Protein AF-A0A7X7FRN6-F1 (afdb_monomer_lite)

Sequence (335 aa):
MLKAATLKITLAEATADARTLLFHLRQADFVMPISEQEIAGNVISGKIRHFSNYLGGTPSDSEASQQASQAAGQSSGSSDWQSTLDDIGGMMEWGEWFNSQGMEDEAQDSFNQAEQGLREAIECFLDPSCRVVPIDICDDDYVREALAYLAQAQLLGFDEESELMQDLNTAVTHLLNECTNRFAIEYDYLQSVDYGSFSEDIHVTGQVLFSLPVYVVSDIEPLQATGEGTVSGTITGTAEDCTITGSFTVNVVVEGELDADEMGQPWLNLRLNESWYASGQQTFVCPDESTDVPLIPAQSIQNVRLLMQDGYIMQQPHLQTEGYYRWTLHVLHLW

Radius of gyration: 31.44 Å; chains: 1; bounding box: 80×42×89 Å

Secondary structure (DSSP, 8-state):
-PPPEEEEEE-SS---STT-EEEEEEETTEEEEPSS-EEETTEEEEEESS--EEEEE---HHHHHHHHHHHHHHHTT-S-HHHHHHHHHHHHHHHHHHHHTT-HHHHHHHHHHHHHHHHHHHHHHH-TTTSPPPSSTT-HHHHHHHHHHHHHHHHTT--TTSHHHHHHHHHHHHHHHHHSSEEEEEEEEEEEEEETTEEEEEEEEEEEEEE--S--SSS--PPEEEEEEEEEEEEEEEETTEEEEEEEEEEEEEEEEEEE-TT--EEEEEEEEEEEEEEEEEEEE-SS-EEEEEPPPEEEEEEEEEESSTTEEEEEE-SSSEEEEEEEEEEEE--

Structure (mmCIF, N/CA/C/O backbone):
data_AF-A0A7X7FRN6-F1
#
_entry.id   AF-A0A7X7FRN6-F1
#
loop_
_atom_site.group_PDB
_atom_site.id
_atom_site.type_symbol
_atom_site.label_atom_id
_atom_site.label_alt_id
_atom_site.label_comp_id
_atom_site.label_asym_id
_atom_site.label_entity_id
_atom_site.label_seq_id
_atom_site.pdbx_PDB_ins_code
_atom_site.Cartn_x
_atom_site.Cartn_y
_atom_site.Cartn_z
_atom_site.occupancy
_atom_site.B_iso_or_equiv
_atom_site.auth_seq_id
_atom_site.auth_comp_id
_atom_site.auth_asym_id
_atom_site.auth_atom_id
_atom_site.pdbx_PDB_model_num
ATOM 1 N N . MET A 1 1 ? -18.010 -9.225 5.929 1.00 33.12 1 MET A N 1
ATOM 2 C CA . MET A 1 1 ? -18.683 -8.991 7.229 1.00 33.12 1 MET A CA 1
ATOM 3 C C . MET A 1 1 ? -19.299 -10.287 7.743 1.00 33.12 1 MET A C 1
ATOM 5 O O . MET A 1 1 ? -20.174 -10.839 7.082 1.00 33.12 1 MET A O 1
ATOM 9 N N . LEU A 1 2 ? -18.839 -10.791 8.891 1.00 30.09 2 LEU A N 1
ATOM 10 C CA . LEU A 1 2 ? -19.479 -11.908 9.596 1.00 30.09 2 LEU A CA 1
ATOM 11 C C . LEU A 1 2 ? -20.869 -11.457 10.076 1.00 30.09 2 LEU A C 1
ATOM 13 O O . LEU A 1 2 ? -20.984 -10.469 10.797 1.00 30.09 2 LEU A O 1
ATOM 17 N N . LYS A 1 3 ? -21.940 -12.140 9.651 1.00 40.75 3 LYS A N 1
ATOM 18 C CA . LYS A 1 3 ? -23.292 -11.879 10.171 1.00 40.75 3 LYS A CA 1
ATOM 19 C C . LYS A 1 3 ? -23.344 -12.311 11.636 1.00 40.75 3 LYS A C 1
ATOM 21 O O . LYS A 1 3 ? -23.095 -13.479 11.923 1.00 40.75 3 LYS A O 1
ATOM 26 N N . ALA A 1 4 ? -23.698 -11.391 12.532 1.00 57.75 4 ALA A N 1
ATOM 27 C CA . ALA A 1 4 ? -23.941 -11.720 13.931 1.00 57.75 4 ALA A CA 1
ATOM 28 C C . ALA A 1 4 ? -25.066 -12.765 14.036 1.00 57.75 4 ALA A C 1
ATOM 30 O O . ALA A 1 4 ? -26.129 -12.603 13.429 1.00 57.75 4 ALA A O 1
ATOM 31 N N . ALA A 1 5 ? -24.821 -13.838 14.782 1.00 61.94 5 ALA A N 1
ATOM 32 C CA . ALA A 1 5 ? -25.831 -14.831 15.122 1.00 61.94 5 ALA A CA 1
ATOM 33 C C . ALA A 1 5 ? -26.446 -14.489 16.483 1.00 61.94 5 ALA A C 1
ATOM 35 O O . ALA A 1 5 ? -25.811 -13.847 17.313 1.00 61.94 5 ALA A O 1
ATOM 36 N N . THR A 1 6 ? -27.681 -14.916 16.731 1.00 78.00 6 THR A N 1
ATOM 37 C CA . THR A 1 6 ? -28.312 -14.758 18.047 1.00 78.00 6 THR A CA 1
ATOM 38 C C . THR A 1 6 ? -28.120 -16.039 18.844 1.00 78.00 6 THR A C 1
ATOM 40 O O . THR A 1 6 ? -28.634 -17.091 18.453 1.00 78.00 6 THR A O 1
ATOM 43 N N . LEU A 1 7 ? -27.406 -15.962 19.967 1.00 76.62 7 LEU A N 1
ATOM 44 C CA . LEU A 1 7 ? -27.409 -17.028 20.962 1.00 76.62 7 LEU A CA 1
ATOM 45 C C . LEU A 1 7 ? -28.661 -16.866 21.821 1.00 76.62 7 LEU A C 1
ATOM 47 O O . LEU A 1 7 ? -28.935 -15.777 22.315 1.00 76.62 7 LEU A O 1
ATOM 51 N N . LYS A 1 8 ? -29.422 -17.948 21.992 1.00 81.31 8 LYS A N 1
ATOM 52 C CA . LYS A 1 8 ? -30.640 -17.968 22.804 1.00 81.31 8 LYS A CA 1
ATOM 53 C C . LYS A 1 8 ? -30.571 -19.118 23.796 1.00 81.31 8 LYS A C 1
ATOM 55 O O . LYS A 1 8 ? -30.501 -20.276 23.386 1.00 81.31 8 LYS A O 1
ATOM 60 N N . ILE A 1 9 ? -30.651 -18.807 25.084 1.00 75.44 9 ILE A N 1
ATOM 61 C CA . ILE A 1 9 ? -30.728 -19.790 26.164 1.00 75.44 9 ILE A CA 1
ATOM 62 C C . ILE A 1 9 ? -32.122 -19.725 26.778 1.00 75.44 9 ILE A C 1
ATOM 64 O O . ILE A 1 9 ? -32.621 -18.658 27.121 1.00 75.44 9 ILE A O 1
ATOM 68 N N . THR A 1 10 ? -32.772 -20.885 26.878 1.00 79.88 10 THR A N 1
ATOM 69 C CA . THR A 1 10 ? -34.063 -21.030 27.560 1.00 79.88 10 THR A CA 1
ATOM 70 C C . THR A 1 10 ? -33.825 -21.741 28.881 1.00 79.88 10 THR A C 1
ATOM 72 O O . THR A 1 10 ? -33.388 -22.891 28.899 1.00 79.88 10 THR A O 1
ATOM 75 N N . LEU A 1 11 ? -34.089 -21.047 29.977 1.00 72.38 11 LEU A N 1
ATOM 76 C CA . LEU A 1 11 ? -33.945 -21.563 31.327 1.00 72.38 11 LEU A CA 1
ATOM 77 C C . LEU A 1 11 ? -35.186 -22.371 31.720 1.00 72.38 11 LEU A C 1
ATOM 79 O O . LEU A 1 11 ? -36.296 -22.132 31.232 1.00 72.38 11 LEU A O 1
ATOM 83 N N . ALA A 1 12 ? -34.986 -23.354 32.600 1.00 75.00 12 ALA A N 1
ATOM 84 C CA . ALA A 1 12 ? -36.057 -24.230 33.078 1.00 75.00 12 ALA A CA 1
ATOM 85 C C . ALA A 1 12 ? -37.127 -23.471 33.887 1.00 75.00 12 ALA A C 1
ATOM 87 O O . ALA A 1 12 ? -38.292 -23.862 33.883 1.00 75.00 12 ALA A O 1
ATOM 88 N N . GLU A 1 13 ? -36.738 -22.370 34.529 1.00 70.75 13 GLU A N 1
ATOM 89 C CA . GLU A 1 13 ? -37.608 -21.463 35.278 1.00 70.75 13 GLU A CA 1
ATOM 90 C C . GLU A 1 13 ? -37.353 -20.017 34.821 1.00 70.75 13 GLU A C 1
ATOM 92 O O . GLU A 1 13 ? -36.317 -19.725 34.219 1.00 70.75 13 GLU A O 1
ATOM 97 N N . ALA A 1 14 ? -38.313 -19.116 35.051 1.00 63.84 14 ALA A N 1
ATOM 98 C CA . ALA A 1 14 ? -38.157 -17.702 34.705 1.00 63.84 14 ALA A CA 1
ATOM 99 C C . ALA A 1 14 ? -37.007 -17.070 35.503 1.00 63.84 14 ALA A C 1
ATOM 101 O O . ALA A 1 14 ? -36.857 -17.356 36.692 1.00 63.84 14 ALA A O 1
ATOM 102 N N . THR A 1 15 ? -36.215 -16.200 34.868 1.00 59.97 15 THR A N 1
ATOM 103 C CA . THR A 1 15 ? -35.198 -15.420 35.584 1.00 59.97 15 THR A CA 1
ATOM 104 C C . THR A 1 15 ? -35.910 -14.504 36.568 1.00 59.97 15 THR A C 1
ATOM 106 O O . THR A 1 15 ? -36.628 -13.591 36.161 1.00 59.97 15 THR A O 1
ATOM 109 N N . ALA A 1 16 ? -35.744 -14.769 37.862 1.00 49.66 16 ALA A N 1
ATOM 110 C CA . ALA A 1 16 ? -36.351 -13.965 38.918 1.00 49.66 16 ALA A CA 1
ATOM 111 C C . ALA A 1 16 ? -35.685 -12.585 39.077 1.00 49.66 16 ALA A C 1
ATOM 113 O O . ALA A 1 16 ? -36.253 -11.730 39.750 1.00 49.66 16 ALA A O 1
ATOM 114 N N . ASP A 1 17 ? -34.520 -12.367 38.453 1.00 55.78 17 ASP A N 1
ATOM 115 C CA . ASP A 1 17 ? -33.684 -11.184 38.651 1.00 55.78 17 ASP A CA 1
ATOM 116 C C . ASP A 1 17 ? -33.170 -10.588 37.334 1.00 55.78 17 ASP A C 1
ATOM 118 O O . ASP A 1 17 ? -32.779 -11.309 36.416 1.00 55.78 17 ASP A O 1
ATOM 122 N N . ALA A 1 18 ? -33.085 -9.256 37.284 1.00 58.00 18 ALA A N 1
ATOM 123 C CA . ALA A 1 18 ? -32.545 -8.470 36.166 1.00 58.00 18 ALA A CA 1
ATOM 124 C C . ALA A 1 18 ? -31.007 -8.570 36.013 1.00 58.00 18 ALA A C 1
ATOM 126 O O . ALA A 1 18 ? -30.407 -7.804 35.264 1.00 58.00 18 ALA A O 1
ATOM 127 N N . ARG A 1 19 ? -30.367 -9.490 36.749 1.00 66.12 19 ARG A N 1
ATOM 128 C CA . ARG A 1 19 ? -28.905 -9.640 36.856 1.00 66.12 19 ARG A CA 1
ATOM 129 C C . ARG A 1 19 ? -28.339 -10.858 36.123 1.00 66.12 19 ARG A C 1
ATOM 131 O O . ARG A 1 19 ? -27.127 -11.051 36.118 1.00 66.12 19 ARG A O 1
ATOM 138 N N . THR A 1 20 ? -29.180 -11.718 35.550 1.00 71.81 20 THR A N 1
ATOM 139 C CA . THR A 1 20 ? -28.682 -12.899 34.832 1.00 71.81 20 THR A CA 1
ATOM 140 C C . THR A 1 20 ? -28.088 -12.494 33.489 1.00 71.81 20 THR A C 1
ATOM 142 O O . THR A 1 20 ? -28.748 -11.812 32.712 1.00 71.81 20 THR A O 1
ATOM 145 N N . LEU A 1 21 ? -26.872 -12.962 33.205 1.00 73.25 21 LEU A N 1
ATOM 146 C CA . LEU A 1 21 ? -26.151 -12.668 31.974 1.00 73.25 21 LEU A CA 1
ATOM 147 C C . LEU A 1 21 ? -25.734 -13.938 31.236 1.00 73.25 21 LEU A C 1
ATOM 149 O O . LEU A 1 21 ? -25.441 -14.981 31.834 1.00 73.25 21 LEU A O 1
ATOM 153 N N . LEU A 1 22 ? -25.657 -13.823 29.913 1.00 75.69 22 LEU A N 1
ATOM 154 C CA . LEU A 1 22 ? -24.843 -14.713 29.094 1.00 75.69 22 LEU A CA 1
ATOM 155 C C . LEU A 1 22 ? -23.414 -14.194 29.039 1.00 75.69 22 LEU A C 1
ATOM 157 O O . LEU A 1 22 ? -23.194 -13.011 28.788 1.00 75.69 22 LEU A O 1
ATOM 161 N N . PHE A 1 23 ? -22.469 -15.110 29.206 1.00 75.19 23 PHE A N 1
ATOM 162 C CA . PHE A 1 23 ? -21.046 -14.845 29.098 1.00 75.19 23 PHE A CA 1
ATOM 163 C C . PHE A 1 23 ? -20.443 -15.643 27.960 1.00 75.19 23 PHE A C 1
ATOM 165 O O . PHE A 1 23 ? -20.853 -16.780 27.685 1.00 75.19 23 PHE A O 1
ATOM 172 N N . HIS A 1 24 ? -19.409 -15.082 27.354 1.00 75.62 24 HIS A N 1
ATOM 173 C CA . HIS A 1 24 ? -18.505 -15.830 26.507 1.00 75.62 24 HIS A CA 1
ATOM 174 C C . HIS A 1 24 ? -17.161 -16.017 27.222 1.00 75.62 24 HIS A C 1
ATOM 176 O O . HIS A 1 24 ? -16.583 -15.077 27.762 1.00 75.62 24 HIS A O 1
ATOM 182 N N . LEU A 1 25 ? -16.681 -17.260 27.254 1.00 72.06 25 LEU A N 1
ATOM 183 C CA . LEU A 1 25 ? -15.397 -17.628 27.844 1.00 72.06 25 LEU A CA 1
ATOM 184 C C . LEU A 1 25 ? -14.320 -17.434 26.777 1.00 72.06 25 LEU A C 1
ATOM 186 O O . LEU A 1 25 ? -14.256 -18.218 25.823 1.00 72.06 25 LEU A O 1
ATOM 190 N N . ARG A 1 26 ? -13.508 -16.383 26.915 1.00 66.62 26 ARG A N 1
ATOM 191 C CA . ARG A 1 26 ? -12.433 -16.087 25.959 1.00 66.62 26 ARG A CA 1
ATOM 192 C C . ARG A 1 26 ? -11.179 -16.889 26.283 1.00 66.62 26 ARG A C 1
ATOM 194 O O . ARG A 1 26 ? -10.626 -17.539 25.399 1.00 66.62 26 ARG A O 1
ATOM 201 N N . GLN A 1 27 ? -10.797 -16.901 27.556 1.00 66.81 27 GLN A N 1
ATOM 202 C CA . GLN A 1 27 ? -9.719 -17.719 28.111 1.00 66.81 27 GLN A CA 1
ATOM 203 C C . GLN A 1 27 ? -10.191 -18.384 29.409 1.00 66.81 27 GLN A C 1
ATOM 205 O O . GLN A 1 27 ? -11.293 -18.119 29.883 1.00 66.81 27 GLN A O 1
ATOM 210 N N . ALA A 1 28 ? -9.390 -19.292 29.973 1.00 64.75 28 ALA A N 1
ATOM 211 C CA . ALA A 1 28 ? -9.797 -20.068 31.148 1.00 64.75 28 ALA A CA 1
ATOM 212 C C . ALA A 1 28 ? -10.137 -19.195 32.374 1.00 64.75 28 ALA A C 1
ATOM 214 O O . ALA A 1 28 ? -10.900 -19.630 33.234 1.00 64.75 28 ALA A O 1
ATOM 215 N N . ASP A 1 29 ? -9.582 -17.989 32.441 1.00 67.00 29 ASP A N 1
ATOM 216 C CA . ASP A 1 29 ? -9.707 -17.020 33.526 1.00 67.00 29 ASP A CA 1
ATOM 217 C C . ASP A 1 29 ? -10.375 -15.698 33.114 1.00 67.00 29 ASP A C 1
ATOM 219 O O . ASP A 1 29 ? -10.538 -14.836 33.976 1.00 67.00 29 ASP A O 1
ATOM 223 N N . PHE A 1 30 ? -10.810 -15.562 31.853 1.00 70.69 30 PHE A N 1
ATOM 224 C CA . PHE A 1 30 ? -11.437 -14.343 31.337 1.00 70.69 30 PHE A CA 1
ATOM 225 C C . PHE A 1 30 ? -12.785 -14.613 30.652 1.00 70.69 30 PHE A C 1
ATOM 227 O O . PHE A 1 30 ? -12.880 -15.344 29.654 1.00 70.69 30 PHE A O 1
ATOM 234 N N . VAL A 1 31 ? -13.837 -14.007 31.203 1.00 77.38 31 VAL A N 1
ATOM 235 C CA . VAL A 1 31 ? -15.228 -14.072 30.735 1.00 77.38 31 VAL A CA 1
ATOM 236 C C . VAL A 1 31 ? -15.768 -12.667 30.503 1.00 77.38 31 VAL A C 1
ATOM 238 O O . VAL A 1 31 ? -15.624 -11.797 31.361 1.00 77.38 31 VAL A O 1
ATOM 241 N N . MET A 1 32 ? -16.465 -12.476 29.380 1.00 75.50 32 MET A N 1
ATOM 242 C CA . MET A 1 32 ? -17.095 -11.193 29.045 1.00 75.50 32 MET A CA 1
ATOM 243 C C . MET A 1 32 ? -18.608 -11.345 28.808 1.00 75.50 32 MET A C 1
ATOM 245 O O . MET A 1 32 ? -19.041 -12.404 28.322 1.00 75.50 32 MET A O 1
ATOM 249 N N . PRO A 1 33 ? -19.437 -10.352 29.188 1.00 72.56 33 PRO A N 1
ATOM 250 C CA . PRO A 1 33 ? -20.879 -10.372 28.949 1.00 72.56 33 PRO A CA 1
ATOM 251 C C . PRO A 1 33 ? -21.216 -10.284 27.456 1.00 72.56 33 PRO A C 1
ATOM 253 O O . PRO A 1 33 ? -20.698 -9.445 26.745 1.00 72.56 33 PRO A O 1
ATOM 256 N N . ILE A 1 34 ? -22.158 -11.086 26.958 1.00 74.31 34 ILE A N 1
ATOM 257 C CA . ILE A 1 34 ? -22.568 -10.995 25.546 1.00 74.31 34 ILE A CA 1
ATOM 258 C C . ILE A 1 34 ? -23.353 -9.697 25.290 1.00 74.31 34 ILE A C 1
ATOM 260 O O . ILE A 1 34 ? -24.398 -9.492 25.913 1.00 74.31 34 ILE A O 1
ATOM 264 N N . SER A 1 35 ? -22.906 -8.906 24.309 1.00 66.69 35 SER A N 1
ATOM 265 C CA . SER A 1 35 ? -23.565 -7.678 23.830 1.00 66.69 35 SER A CA 1
ATOM 266 C C . SER A 1 35 ? -25.023 -7.836 23.353 1.00 66.69 35 SER A C 1
ATOM 268 O O . SER A 1 35 ? -25.481 -8.911 22.938 1.00 66.69 35 SER A O 1
ATOM 270 N N . GLU A 1 36 ? -25.752 -6.709 23.377 1.00 67.69 36 GLU A N 1
ATOM 271 C CA . GLU A 1 36 ? -27.157 -6.570 22.950 1.00 67.69 36 GLU A CA 1
ATOM 272 C C . GLU A 1 36 ? -28.088 -7.621 23.577 1.00 67.69 36 GLU A C 1
ATOM 274 O O . GLU A 1 36 ? -28.847 -8.317 22.892 1.00 67.69 36 GLU A O 1
ATOM 279 N N . GLN A 1 37 ? -27.980 -7.774 24.895 1.00 75.38 37 GLN A N 1
ATOM 280 C CA . GLN A 1 37 ? -28.694 -8.813 25.616 1.00 75.38 37 GLN A CA 1
ATOM 281 C C . GLN A 1 37 ? -30.152 -8.432 25.904 1.00 75.38 37 GLN A C 1
ATOM 283 O O . GLN A 1 37 ? -30.457 -7.321 26.330 1.00 75.38 37 GLN A O 1
ATOM 288 N N . GLU A 1 38 ? -31.060 -9.386 25.707 1.00 76.75 38 GLU A N 1
ATOM 289 C CA . GLU A 1 38 ? -32.484 -9.256 26.013 1.00 76.75 38 GLU A CA 1
ATOM 290 C C . GLU A 1 38 ? -32.921 -10.400 26.933 1.00 76.75 38 GLU A C 1
ATOM 292 O O . GLU A 1 38 ? -32.662 -11.576 26.653 1.00 76.75 38 GLU A O 1
ATOM 297 N N . ILE A 1 39 ? -33.613 -10.048 28.021 1.00 75.62 39 ILE A N 1
ATOM 298 C CA . ILE A 1 39 ? -34.218 -10.996 28.959 1.00 75.62 39 ILE A CA 1
ATOM 299 C C . ILE A 1 39 ? -35.738 -10.913 28.818 1.00 75.62 39 ILE A C 1
ATOM 301 O O . ILE A 1 39 ? -36.356 -9.895 29.130 1.00 75.62 39 ILE A O 1
ATOM 305 N N . ALA A 1 40 ? -36.353 -12.009 28.378 1.00 77.19 40 ALA A N 1
ATOM 306 C CA . ALA A 1 40 ? -37.795 -12.126 28.191 1.00 77.19 40 ALA A CA 1
ATOM 307 C C . ALA A 1 40 ? -38.328 -13.384 28.894 1.00 77.19 40 ALA A C 1
ATOM 309 O O . ALA A 1 40 ? -38.361 -14.483 28.334 1.00 77.19 40 ALA A O 1
ATOM 310 N N . GLY A 1 41 ? -38.770 -13.232 30.144 1.00 78.44 41 GLY A N 1
ATOM 311 C CA . GLY A 1 41 ? -39.333 -14.326 30.939 1.00 78.44 41 GLY A CA 1
ATOM 312 C C . GLY A 1 41 ? -38.280 -15.353 31.361 1.00 78.44 41 GLY A C 1
ATOM 313 O O . GLY A 1 41 ? -37.535 -15.122 32.302 1.00 78.44 41 GLY A O 1
ATOM 314 N N . ASN A 1 42 ? -38.249 -16.516 30.707 1.00 77.88 42 ASN A N 1
ATOM 315 C CA . ASN A 1 42 ? -37.242 -17.563 30.935 1.00 77.88 42 ASN A CA 1
ATOM 316 C C . ASN A 1 42 ? -36.215 -17.658 29.798 1.00 77.88 42 ASN A C 1
ATOM 318 O O . ASN A 1 42 ? -35.487 -18.644 29.692 1.00 77.88 42 ASN A O 1
ATOM 322 N N . VAL A 1 43 ? -36.195 -16.671 28.909 1.00 77.69 43 VAL A N 1
ATOM 323 C CA . VAL A 1 43 ? -35.295 -16.617 27.765 1.00 77.69 43 VAL A CA 1
ATOM 324 C C . VAL A 1 43 ? -34.299 -15.493 27.973 1.00 77.69 43 VAL A C 1
ATOM 326 O O . VAL A 1 43 ? -34.701 -14.363 28.239 1.00 77.69 43 VAL A O 1
ATOM 329 N N . ILE A 1 44 ? -33.026 -15.806 27.756 1.00 78.50 44 ILE A N 1
ATOM 330 C CA . ILE A 1 44 ? -31.967 -14.815 27.587 1.00 78.50 44 ILE A CA 1
ATOM 331 C C . ILE A 1 44 ? -31.407 -14.973 26.179 1.00 78.50 44 ILE A C 1
ATOM 333 O O . ILE A 1 44 ? -31.118 -16.094 25.740 1.00 78.50 44 ILE A O 1
ATOM 337 N N . SER A 1 45 ? -31.267 -13.869 25.458 1.00 81.50 45 SER A N 1
ATOM 338 C CA . SER A 1 45 ? -30.644 -13.844 24.136 1.00 81.50 45 SER A CA 1
ATOM 339 C C . SER A 1 45 ? -29.627 -12.726 24.013 1.00 81.50 45 SER A C 1
ATOM 341 O O . SER A 1 45 ? -29.806 -11.686 24.624 1.00 81.50 45 SER A O 1
ATOM 343 N N . GLY A 1 46 ? -28.593 -12.929 23.202 1.00 75.56 46 GLY A N 1
ATOM 344 C CA . GLY A 1 46 ? -27.587 -11.913 22.882 1.00 75.56 46 GLY A CA 1
ATOM 345 C C . GLY A 1 46 ? -26.967 -12.161 21.509 1.00 75.56 46 GLY A C 1
ATOM 346 O O . GLY A 1 46 ? -27.121 -13.251 20.934 1.00 75.56 46 GLY A O 1
ATOM 347 N N . LYS A 1 47 ? -26.290 -11.156 20.950 1.00 77.00 47 LYS A N 1
ATOM 348 C CA . LYS A 1 47 ? -25.618 -11.281 19.649 1.00 77.00 47 LYS A CA 1
ATOM 349 C C . LYS A 1 47 ? -24.203 -11.828 19.811 1.00 77.00 47 LYS A C 1
ATOM 351 O O . LYS A 1 47 ? -23.431 -11.354 20.627 1.00 77.00 47 LYS A O 1
ATOM 356 N N . ILE A 1 48 ? -23.834 -12.790 18.970 1.00 69.94 48 ILE A N 1
ATOM 357 C CA . ILE A 1 48 ? -22.496 -13.388 18.931 1.00 69.94 48 ILE A CA 1
ATOM 358 C C . ILE A 1 48 ? -21.871 -13.236 17.543 1.00 69.94 48 ILE A C 1
ATOM 360 O O . ILE A 1 48 ? -22.559 -13.303 16.519 1.00 69.94 48 ILE A O 1
ATOM 364 N N . ARG A 1 49 ? -20.550 -13.032 17.504 1.00 56.59 49 ARG A N 1
ATOM 365 C CA . ARG A 1 49 ? -19.778 -12.826 16.262 1.00 56.59 49 ARG A CA 1
ATOM 366 C C . ARG A 1 49 ? -18.730 -13.919 15.982 1.00 56.59 49 ARG A C 1
ATOM 368 O O . ARG A 1 49 ? -18.133 -13.901 14.912 1.00 56.59 49 ARG A O 1
ATOM 375 N N . HIS A 1 50 ? -18.539 -14.892 16.882 1.00 61.25 50 HIS A N 1
ATOM 376 C CA . HIS A 1 50 ? -17.587 -16.007 16.728 1.00 61.25 50 HIS A CA 1
ATOM 377 C C . HIS A 1 50 ? -18.086 -17.295 17.428 1.00 61.25 50 HIS A C 1
ATOM 379 O O . HIS A 1 50 ? -19.151 -17.266 18.035 1.00 61.25 50 HIS A O 1
ATOM 385 N N . PHE A 1 51 ? -17.358 -18.421 17.334 1.00 54.19 51 PHE A N 1
ATOM 386 C CA . PHE A 1 51 ? -17.685 -19.696 18.006 1.00 54.19 51 PHE A CA 1
ATOM 387 C C . PHE A 1 51 ? -16.758 -19.947 19.215 1.00 54.19 51 PHE A C 1
ATOM 389 O O . PHE A 1 51 ? -15.725 -20.594 19.061 1.00 54.19 51 PHE A O 1
ATOM 396 N N . SER A 1 52 ? -17.109 -19.442 20.402 1.00 60.00 52 SER A N 1
ATOM 397 C CA . SER A 1 52 ? -16.415 -19.761 21.672 1.00 60.00 52 SER A CA 1
ATOM 398 C C . SER A 1 52 ? -17.265 -20.636 22.592 1.00 60.00 52 SER A C 1
ATOM 400 O O . SER A 1 52 ? -18.376 -21.035 22.247 1.00 60.00 52 SER A O 1
ATOM 402 N N . ASN A 1 53 ? -16.734 -20.962 23.772 1.00 63.56 53 ASN A N 1
ATOM 403 C CA . ASN A 1 53 ? -17.526 -21.556 24.842 1.00 63.56 53 ASN A CA 1
ATOM 404 C C . ASN A 1 53 ? -18.392 -20.477 25.504 1.00 63.56 53 ASN A C 1
ATOM 406 O O . ASN A 1 53 ? -17.928 -19.365 25.750 1.00 63.56 53 ASN A O 1
ATOM 410 N N . TYR A 1 54 ? -19.639 -20.823 25.819 1.00 63.97 54 TYR A N 1
ATOM 411 C CA . TYR A 1 54 ? -20.601 -19.910 26.435 1.00 63.97 54 TYR A CA 1
ATOM 412 C C . TYR A 1 54 ? -21.141 -20.496 27.729 1.00 63.97 54 TYR A C 1
ATOM 414 O O . TYR A 1 54 ? -21.357 -21.706 27.837 1.00 63.97 54 TYR A O 1
ATOM 422 N N . LEU A 1 55 ? -21.372 -19.623 28.702 1.00 68.44 55 LEU A N 1
ATOM 423 C CA . LEU A 1 55 ? -21.887 -19.966 30.022 1.00 68.44 55 LEU A CA 1
ATOM 424 C C . LEU A 1 55 ? -22.986 -18.965 30.400 1.00 68.44 55 LEU A C 1
ATOM 426 O O . LEU A 1 55 ? -23.011 -17.840 29.907 1.00 68.44 55 LEU A O 1
ATOM 430 N N . GLY A 1 56 ? -23.912 -19.382 31.260 1.00 66.75 56 GLY A N 1
ATOM 431 C CA . GLY A 1 56 ? -24.945 -18.512 31.821 1.00 66.75 56 GLY A CA 1
ATOM 432 C C . GLY A 1 56 ? -24.799 -18.445 33.334 1.00 66.75 56 GLY A C 1
ATOM 433 O O . GLY A 1 56 ? -24.571 -19.476 33.971 1.00 66.75 56 GLY A O 1
ATOM 434 N N . GLY A 1 57 ? -24.929 -17.253 33.908 1.00 70.19 57 GLY A N 1
ATOM 435 C CA . GLY A 1 57 ? -24.765 -17.053 35.344 1.00 70.19 57 GLY A CA 1
ATOM 436 C C . GLY A 1 57 ? -25.287 -15.70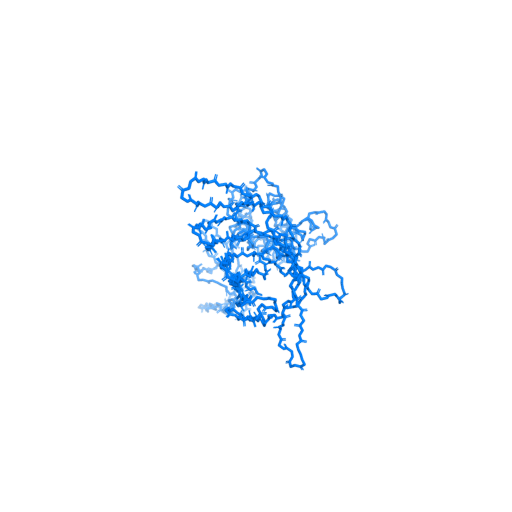3 35.817 1.00 70.19 57 GLY A C 1
ATOM 437 O O . GLY A 1 57 ? -25.738 -14.879 35.028 1.00 70.19 57 GLY A O 1
ATOM 438 N N . THR A 1 58 ? -25.249 -15.490 37.127 1.00 71.06 58 THR A N 1
ATOM 439 C CA . THR A 1 58 ? -25.501 -14.181 37.741 1.00 71.06 58 THR A CA 1
ATOM 440 C C . THR A 1 58 ? -24.213 -13.792 38.455 1.00 71.06 58 THR A C 1
ATOM 442 O O . THR A 1 58 ? -23.914 -14.417 39.474 1.00 71.06 58 THR A O 1
ATOM 445 N N . PRO A 1 59 ? -23.415 -12.864 37.902 1.00 74.81 59 PRO A N 1
ATOM 446 C CA . PRO A 1 59 ? -22.165 -12.468 38.526 1.00 74.81 59 PRO A CA 1
ATOM 447 C C . PRO A 1 59 ? -22.481 -11.663 39.788 1.00 74.81 59 PRO A C 1
ATOM 449 O O . PRO A 1 59 ? -23.434 -10.880 39.829 1.00 74.81 59 PRO A O 1
ATOM 452 N N . SER A 1 60 ? -21.687 -11.856 40.832 1.00 79.25 60 SER A N 1
ATOM 453 C CA . SER A 1 60 ? -21.631 -10.904 41.937 1.00 79.25 60 SER A CA 1
ATOM 454 C C . SER A 1 60 ? -20.910 -9.628 41.503 1.00 79.25 60 SER A C 1
ATOM 456 O O . SER A 1 60 ? -20.070 -9.657 40.604 1.00 79.25 60 SER A O 1
ATOM 458 N N . ASP A 1 61 ? -21.184 -8.519 42.191 1.00 77.69 61 ASP A N 1
ATOM 459 C CA . ASP A 1 61 ? -20.523 -7.235 41.926 1.00 77.69 61 ASP A CA 1
ATOM 460 C C . ASP A 1 61 ? -18.981 -7.383 42.003 1.00 77.69 61 ASP A C 1
ATOM 462 O O . ASP A 1 61 ? -18.255 -6.857 41.167 1.00 77.69 61 ASP A O 1
ATOM 466 N N . SER A 1 62 ? -18.473 -8.211 42.930 1.00 81.19 62 SER A N 1
ATOM 467 C CA . SER A 1 62 ? -17.037 -8.510 43.060 1.00 81.19 62 SER A CA 1
ATOM 468 C C . SER A 1 62 ? -16.462 -9.316 41.892 1.00 81.19 62 SER A C 1
ATOM 470 O O . SER A 1 62 ? -15.306 -9.102 41.531 1.00 81.19 62 SER A O 1
ATOM 472 N N . GLU A 1 63 ? -17.211 -10.274 41.341 1.00 79.12 63 GLU A N 1
ATOM 473 C CA . GLU A 1 63 ? -16.765 -11.053 40.178 1.00 79.12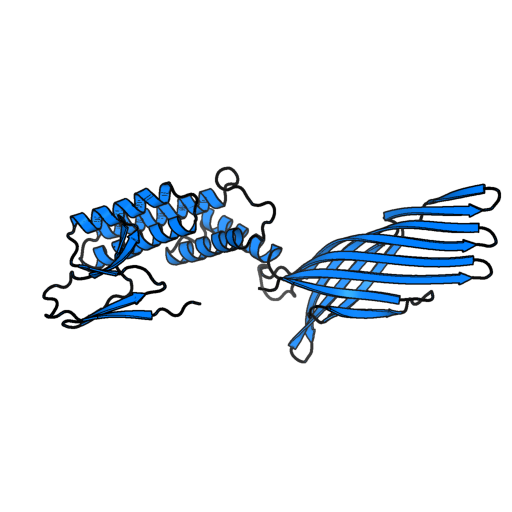 63 GLU A CA 1
ATOM 474 C C . GLU A 1 63 ? -16.716 -10.164 38.935 1.00 79.12 63 GLU A C 1
ATOM 476 O O . GLU A 1 63 ? -15.743 -10.225 38.188 1.00 79.12 63 GLU A O 1
ATOM 481 N N . ALA A 1 64 ? -17.712 -9.292 38.760 1.00 78.25 64 ALA A N 1
ATOM 482 C CA . ALA A 1 64 ? -17.744 -8.314 37.678 1.00 78.25 64 ALA A CA 1
ATOM 483 C C . ALA A 1 64 ? -16.539 -7.364 37.732 1.00 78.25 64 ALA A C 1
ATOM 485 O O . ALA A 1 64 ? -15.797 -7.246 36.757 1.00 78.25 64 ALA A O 1
ATOM 486 N N . SER A 1 65 ? -16.275 -6.748 38.892 1.00 80.06 65 SER A N 1
ATOM 487 C CA . SER A 1 65 ? -15.126 -5.847 39.058 1.00 80.06 65 SER A CA 1
ATOM 488 C C . SER A 1 65 ? -13.790 -6.558 38.836 1.00 80.06 65 SER A C 1
ATOM 490 O O . SER A 1 65 ? -12.869 -5.976 38.262 1.00 80.06 65 SER A O 1
ATOM 492 N N . GLN A 1 66 ? -13.669 -7.822 39.256 1.00 82.25 66 GLN A N 1
ATOM 493 C CA . GLN A 1 66 ? -12.460 -8.610 39.024 1.00 82.25 66 GLN A CA 1
ATOM 494 C C . GLN A 1 66 ? -12.237 -8.887 37.534 1.00 82.25 66 GLN A C 1
ATOM 496 O O . GLN A 1 66 ? -11.107 -8.756 37.073 1.00 82.25 66 GLN A O 1
ATOM 501 N N . GLN A 1 67 ? -13.285 -9.240 36.788 1.00 81.12 67 GLN A N 1
ATOM 502 C CA . GLN A 1 67 ? -13.188 -9.504 35.349 1.00 81.12 67 GLN A CA 1
ATOM 503 C C . GLN A 1 67 ? -12.847 -8.235 34.559 1.00 81.12 67 GLN A C 1
ATOM 505 O O . GLN A 1 67 ? -11.960 -8.271 33.709 1.00 81.12 67 GLN A O 1
ATOM 510 N N . ALA A 1 68 ? -13.459 -7.098 34.902 1.00 78.50 68 ALA A N 1
ATOM 511 C CA . ALA A 1 68 ? -13.099 -5.803 34.323 1.00 78.50 68 ALA A CA 1
ATOM 512 C C . ALA A 1 68 ? -11.625 -5.442 34.601 1.00 78.50 68 ALA A C 1
ATOM 514 O O . ALA A 1 68 ? -10.887 -5.070 33.692 1.00 78.50 68 ALA A O 1
ATOM 515 N N . SER A 1 69 ? -11.163 -5.643 35.841 1.00 78.25 69 SER A N 1
ATOM 516 C CA . SER A 1 69 ? -9.761 -5.398 36.219 1.00 78.25 69 SER A CA 1
ATOM 517 C C . SER A 1 69 ? -8.782 -6.345 35.517 1.00 78.25 69 SER A C 1
ATOM 519 O O . SER A 1 69 ? -7.651 -5.966 35.223 1.00 78.25 69 SER A O 1
ATOM 521 N N . GLN A 1 70 ? -9.186 -7.596 35.274 1.00 80.25 70 GLN A N 1
ATOM 522 C CA . GLN A 1 70 ? -8.379 -8.567 34.537 1.00 80.25 70 GLN A CA 1
ATOM 523 C C . GLN A 1 70 ? -8.202 -8.144 33.079 1.00 80.25 70 GLN A C 1
ATOM 525 O O . GLN A 1 70 ? -7.071 -8.174 32.606 1.00 80.25 70 GLN A O 1
ATOM 530 N N . ALA A 1 71 ? -9.268 -7.685 32.417 1.00 75.31 71 ALA A N 1
ATOM 531 C CA . ALA A 1 71 ? -9.191 -7.141 31.060 1.00 75.31 71 ALA A CA 1
ATOM 532 C C . ALA A 1 71 ? -8.213 -5.955 30.987 1.00 75.31 71 ALA A C 1
ATOM 534 O O . ALA A 1 71 ? -7.279 -5.960 30.189 1.00 75.31 71 ALA A O 1
ATOM 535 N N . ALA A 1 72 ? -8.353 -4.990 31.902 1.00 69.00 72 ALA A N 1
ATOM 536 C CA . ALA A 1 72 ? -7.466 -3.830 31.977 1.00 69.00 72 ALA A CA 1
ATOM 537 C C . ALA A 1 72 ? -5.997 -4.201 32.254 1.00 69.00 72 ALA A C 1
ATOM 539 O O . ALA A 1 72 ? -5.071 -3.563 31.760 1.00 69.00 72 ALA A O 1
ATOM 540 N N . GLY A 1 73 ? -5.758 -5.245 33.052 1.00 65.00 73 GLY A N 1
ATOM 541 C CA . GLY A 1 73 ? -4.410 -5.739 33.325 1.00 65.00 73 GLY A CA 1
ATOM 542 C C . GLY A 1 73 ? -3.772 -6.463 32.135 1.00 65.00 73 GLY A C 1
ATOM 543 O O . GLY A 1 73 ? -2.551 -6.406 31.979 1.00 65.00 73 GLY A O 1
ATOM 544 N N . GLN A 1 74 ? -4.571 -7.135 31.301 1.00 65.94 74 GLN A N 1
ATOM 545 C CA . GLN A 1 74 ? -4.097 -7.917 30.154 1.00 65.94 74 GLN A CA 1
ATOM 546 C C . GLN A 1 74 ? -3.737 -7.039 28.944 1.00 65.94 74 GLN A C 1
ATOM 548 O O . GLN A 1 74 ? -2.715 -7.307 28.300 1.00 65.94 74 GLN A O 1
ATOM 553 N N . SER A 1 75 ? -4.450 -5.926 28.729 1.00 57.88 75 SER A N 1
ATOM 554 C CA . SER A 1 75 ? -4.197 -5.005 27.607 1.00 57.88 75 SER A CA 1
ATOM 555 C C . SER A 1 75 ? -2.787 -4.399 27.618 1.00 57.88 75 SER A C 1
ATOM 557 O O . SER A 1 75 ? -2.217 -4.128 26.567 1.00 57.88 75 SER A O 1
ATOM 559 N N . SER A 1 76 ? -2.189 -4.235 28.804 1.00 51.97 76 SER A N 1
ATOM 560 C CA . SER A 1 76 ? -0.845 -3.661 28.986 1.00 51.97 76 SER A CA 1
ATOM 561 C C . SER A 1 76 ? 0.321 -4.602 28.631 1.00 51.97 76 SER A C 1
ATOM 563 O O . SER A 1 76 ? 1.475 -4.172 28.606 1.00 51.97 76 SER A O 1
ATOM 565 N N . GLY A 1 77 ? 0.053 -5.895 28.397 1.00 48.53 77 GLY A N 1
ATOM 566 C CA . GLY A 1 77 ? 1.088 -6.933 28.282 1.00 48.53 77 GLY A CA 1
ATOM 567 C C . GLY A 1 77 ? 1.072 -7.763 26.998 1.00 48.53 77 GLY A C 1
ATOM 568 O O . GLY A 1 77 ? 1.994 -8.558 26.796 1.00 48.53 77 GLY A O 1
ATOM 569 N N . SER A 1 78 ? 0.057 -7.622 26.142 1.00 55.09 78 SER A N 1
ATOM 570 C CA . SER A 1 78 ? -0.024 -8.370 24.885 1.00 55.09 78 SER A CA 1
ATOM 571 C C . SER A 1 78 ? 0.733 -7.658 23.765 1.00 55.09 78 SER A C 1
ATOM 573 O O . SER A 1 78 ? 0.509 -6.482 23.502 1.00 55.09 78 SER A O 1
ATOM 575 N N . SER A 1 79 ? 1.601 -8.384 23.054 1.00 61.59 79 SER A N 1
ATOM 576 C CA . SER A 1 79 ? 2.195 -7.905 21.797 1.00 61.59 79 SER A CA 1
ATOM 577 C C . SER A 1 79 ? 1.304 -8.164 20.574 1.00 61.59 79 SER A C 1
ATOM 579 O O . SER A 1 79 ? 1.726 -7.900 19.451 1.00 61.59 79 SER A O 1
ATOM 581 N N . ASP A 1 80 ? 0.129 -8.766 20.773 1.00 81.50 80 ASP A N 1
ATOM 582 C CA . ASP A 1 80 ? -0.865 -9.042 19.736 1.00 81.50 80 ASP A CA 1
ATOM 583 C C . ASP A 1 80 ? -2.011 -8.030 19.832 1.00 81.50 80 ASP A C 1
ATOM 585 O O . ASP A 1 80 ? -2.771 -8.036 20.808 1.00 81.50 80 ASP A O 1
ATOM 589 N N . TRP A 1 81 ? -2.141 -7.196 18.797 1.00 84.25 81 TRP A N 1
ATOM 590 C CA . TRP A 1 81 ? -3.154 -6.147 18.690 1.00 84.25 81 TRP A CA 1
ATOM 591 C C . TRP A 1 81 ? -4.584 -6.687 18.772 1.00 84.25 81 TRP A C 1
ATOM 593 O O . TRP A 1 81 ? -5.474 -6.003 19.278 1.00 84.25 81 TRP A O 1
ATOM 603 N N . GLN A 1 82 ? -4.819 -7.923 18.318 1.00 85.00 82 GLN A N 1
ATOM 604 C CA . GLN A 1 82 ? -6.144 -8.544 18.372 1.00 85.00 82 GLN A CA 1
ATOM 605 C C . GLN A 1 82 ? -6.557 -8.813 19.816 1.00 85.00 82 GLN A C 1
ATOM 607 O O . GLN A 1 82 ? -7.691 -8.531 20.191 1.00 85.00 82 GLN A O 1
ATOM 612 N N . SER A 1 83 ? -5.626 -9.311 20.634 1.00 81.62 83 SER A N 1
ATOM 613 C CA . SER A 1 83 ? -5.865 -9.516 22.064 1.00 81.62 83 SER A CA 1
ATOM 614 C C . SER A 1 83 ? -6.085 -8.187 22.780 1.00 81.62 83 SER A C 1
ATOM 616 O O . SER A 1 83 ? -7.001 -8.086 23.585 1.00 81.62 83 SER A O 1
ATOM 618 N N . THR A 1 84 ? -5.305 -7.154 22.452 1.00 84.62 84 THR A N 1
ATOM 619 C CA . THR A 1 84 ? -5.484 -5.819 23.040 1.00 84.62 84 THR A CA 1
ATOM 620 C C . THR A 1 84 ? -6.879 -5.263 22.747 1.00 84.62 84 THR A C 1
ATOM 622 O O . THR A 1 84 ? -7.546 -4.755 23.646 1.00 84.62 84 THR A O 1
ATOM 625 N N . LEU A 1 85 ? -7.361 -5.398 21.508 1.00 84.75 85 LEU A N 1
ATOM 626 C CA . LEU A 1 85 ? -8.716 -4.981 21.141 1.00 84.75 85 LEU A CA 1
ATOM 627 C C . LEU A 1 85 ? -9.810 -5.846 21.777 1.00 84.75 85 LEU A C 1
ATOM 629 O O . LEU A 1 85 ? -10.863 -5.312 22.124 1.00 84.75 85 LEU A O 1
ATOM 633 N N . ASP A 1 86 ? -9.578 -7.149 21.950 1.00 82.81 86 ASP A N 1
ATOM 634 C CA . ASP A 1 86 ? -10.488 -8.027 22.693 1.00 82.81 86 ASP A CA 1
ATOM 635 C C . ASP A 1 86 ? -10.625 -7.560 24.154 1.00 82.81 86 ASP A C 1
ATOM 637 O O . ASP A 1 86 ? -11.743 -7.472 24.664 1.00 82.81 86 ASP A O 1
ATOM 641 N N . ASP A 1 87 ? -9.515 -7.206 24.808 1.00 82.81 87 ASP A N 1
ATOM 642 C CA . ASP A 1 87 ? -9.498 -6.720 26.193 1.00 82.81 87 ASP A CA 1
ATOM 643 C C . ASP A 1 87 ? -10.229 -5.372 26.325 1.00 82.81 87 ASP A C 1
ATOM 645 O O . ASP A 1 87 ? -11.040 -5.181 27.235 1.00 82.81 87 ASP A O 1
ATOM 649 N N . ILE A 1 88 ? -10.015 -4.457 25.370 1.00 86.12 88 ILE A N 1
ATOM 650 C CA . ILE A 1 88 ? -10.751 -3.185 25.261 1.00 86.12 88 ILE A CA 1
ATOM 651 C C . ILE A 1 88 ? -12.251 -3.432 25.077 1.00 86.12 88 ILE A C 1
ATOM 653 O O . ILE A 1 88 ? -13.069 -2.811 25.759 1.00 86.12 88 ILE A O 1
ATOM 657 N N . GLY A 1 89 ? -12.625 -4.365 24.199 1.00 82.38 89 GLY A N 1
ATOM 658 C CA . GLY A 1 89 ? -14.014 -4.781 24.010 1.00 82.38 89 GLY A CA 1
ATOM 659 C C . GLY A 1 89 ? -14.639 -5.317 25.299 1.00 82.38 89 GLY A C 1
ATOM 660 O O . GLY A 1 89 ? -15.757 -4.938 25.642 1.00 82.38 89 GLY A O 1
ATOM 661 N N . GLY A 1 90 ? -13.895 -6.118 26.062 1.00 79.75 90 GLY A N 1
ATOM 662 C CA . GLY A 1 90 ? -14.338 -6.629 27.356 1.00 79.75 90 GLY A CA 1
ATOM 663 C C . GLY A 1 90 ? -14.590 -5.548 28.393 1.00 79.75 90 GLY A C 1
ATOM 664 O O . GLY A 1 90 ? -15.609 -5.586 29.084 1.00 79.75 90 GLY A O 1
ATOM 665 N N . MET A 1 91 ? -13.698 -4.561 28.489 1.00 85.50 91 MET A N 1
ATOM 666 C CA . MET A 1 91 ? -13.891 -3.411 29.378 1.00 85.50 91 MET A CA 1
ATOM 667 C C . MET A 1 91 ? -15.153 -2.619 29.014 1.00 85.50 91 MET A C 1
ATOM 669 O O . MET A 1 91 ? -15.901 -2.217 29.906 1.00 85.50 91 MET A O 1
ATOM 673 N N . MET A 1 92 ? -15.438 -2.461 27.7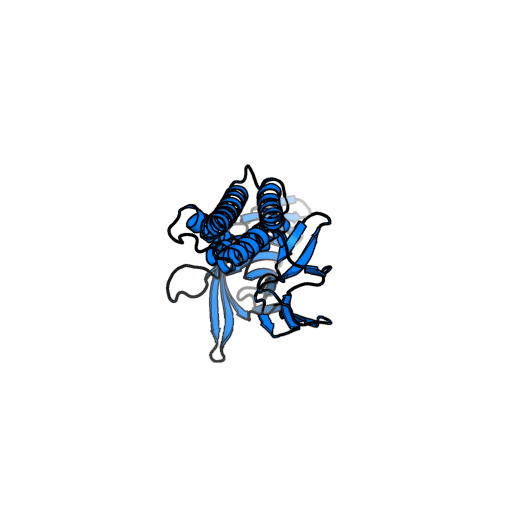18 1.00 85.25 92 MET A N 1
ATOM 674 C CA . MET A 1 92 ? -16.665 -1.816 27.244 1.00 85.25 92 MET A CA 1
ATOM 675 C C . MET A 1 92 ? -17.923 -2.605 27.625 1.00 85.25 92 MET A C 1
ATOM 677 O O . MET A 1 92 ? -18.861 -2.025 28.169 1.00 85.25 92 MET A O 1
ATOM 681 N N . GLU A 1 93 ? -17.940 -3.923 27.404 1.00 83.25 93 GLU A N 1
ATOM 682 C CA . GLU A 1 93 ? -19.086 -4.779 27.753 1.00 83.25 93 GLU A CA 1
ATOM 683 C C . GLU A 1 93 ? -19.353 -4.793 29.271 1.00 83.25 93 GLU A C 1
ATOM 685 O O . GLU A 1 93 ? -20.508 -4.754 29.708 1.00 83.25 93 GLU A O 1
ATOM 690 N N . TRP A 1 94 ? -18.300 -4.789 30.094 1.00 82.50 94 TRP A N 1
ATOM 691 C CA . TRP A 1 94 ? -18.435 -4.655 31.546 1.00 82.50 94 TRP A CA 1
ATOM 692 C C . TRP A 1 94 ? -18.926 -3.266 31.968 1.00 82.50 94 TRP A C 1
ATOM 694 O O . TRP A 1 94 ? -19.802 -3.177 32.830 1.00 82.50 94 TRP A O 1
ATOM 704 N N . GLY A 1 95 ? -18.434 -2.194 31.342 1.00 85.31 95 GLY A N 1
ATOM 705 C CA . GLY A 1 95 ? -18.903 -0.828 31.592 1.00 85.31 95 GLY A CA 1
ATOM 706 C C . GLY A 1 95 ? -20.393 -0.651 31.282 1.00 85.31 95 GLY A C 1
ATOM 707 O O . GLY A 1 95 ? -21.143 -0.108 32.098 1.00 85.31 95 GLY A O 1
ATOM 708 N N . GLU A 1 96 ? -20.861 -1.183 30.148 1.00 83.81 96 GLU A N 1
ATOM 709 C CA . GLU A 1 96 ? -22.286 -1.200 29.788 1.00 83.81 96 GLU A CA 1
ATOM 710 C C . GLU A 1 96 ? -23.124 -1.944 30.831 1.00 83.81 96 GLU A C 1
ATOM 712 O O . GLU A 1 96 ? -24.204 -1.484 31.226 1.00 83.81 96 GLU A O 1
ATOM 717 N N . TRP A 1 97 ? -22.616 -3.078 31.320 1.00 82.19 97 TRP A N 1
ATOM 718 C CA . TRP A 1 97 ? -23.290 -3.836 32.361 1.00 82.19 97 TRP A CA 1
ATOM 719 C C . TRP A 1 97 ? -23.386 -3.058 33.677 1.00 82.19 97 TRP A C 1
ATOM 721 O O . TRP A 1 97 ? -24.491 -2.947 34.213 1.00 82.19 97 TRP A O 1
ATOM 731 N N . PHE A 1 98 ? -22.292 -2.478 34.181 1.00 84.56 98 PHE A N 1
ATOM 732 C CA . PHE A 1 98 ? -22.308 -1.673 35.412 1.00 84.56 98 PHE A CA 1
ATOM 733 C C . PHE A 1 98 ? -23.315 -0.522 35.318 1.00 84.56 98 PHE A C 1
ATOM 735 O O . PHE A 1 98 ? -24.128 -0.324 36.226 1.00 84.56 98 PHE A O 1
ATOM 742 N N . ASN A 1 99 ? -23.353 0.160 34.172 1.00 85.06 99 ASN A N 1
ATOM 743 C CA . ASN A 1 99 ? -24.305 1.236 33.925 1.00 85.06 99 ASN A CA 1
ATOM 744 C C . ASN A 1 99 ? -25.761 0.732 33.986 1.00 85.06 99 ASN A C 1
ATOM 746 O O . ASN A 1 99 ? -26.619 1.353 34.614 1.00 85.06 99 ASN A O 1
ATOM 750 N N . SER A 1 100 ? -26.041 -0.453 33.426 1.00 79.00 100 SER A N 1
ATOM 751 C CA . SER A 1 100 ? -27.370 -1.085 33.504 1.00 79.00 100 SER A CA 1
ATOM 752 C C . SER A 1 100 ? -27.824 -1.403 34.937 1.00 79.00 100 SER A C 1
ATOM 754 O O . SER A 1 100 ? -29.025 -1.500 35.196 1.00 79.00 100 SER A O 1
ATOM 756 N N . GLN A 1 101 ? -26.878 -1.555 35.869 1.00 80.19 101 GLN A N 1
ATOM 757 C CA . GLN A 1 101 ? -27.133 -1.840 37.283 1.00 80.19 101 GLN A CA 1
ATOM 758 C C . GLN A 1 101 ? -27.172 -0.579 38.164 1.00 80.19 101 GLN A C 1
ATOM 760 O O . GLN A 1 101 ? -27.402 -0.693 39.368 1.00 80.19 101 GLN A O 1
ATOM 765 N N . GLY A 1 102 ? -26.978 0.616 37.590 1.00 84.94 102 GLY A N 1
ATOM 766 C CA . GLY A 1 102 ? -26.897 1.876 38.337 1.00 84.94 102 GLY A CA 1
ATOM 767 C C . GLY A 1 102 ? -25.575 2.072 39.090 1.00 84.94 102 GLY A C 1
ATOM 768 O O . GLY A 1 102 ? -25.532 2.839 40.049 1.00 84.94 102 GLY A O 1
ATOM 769 N N . MET A 1 103 ? -24.519 1.361 38.681 1.00 86.88 103 MET A N 1
ATOM 770 C CA . MET A 1 103 ? -23.156 1.465 39.212 1.00 86.88 103 MET A CA 1
ATOM 771 C C . MET A 1 103 ? -22.344 2.428 38.335 1.00 86.88 103 MET A C 1
ATOM 773 O O . MET A 1 103 ? -21.526 2.010 37.518 1.00 86.88 103 MET A O 1
ATOM 777 N N . GLU A 1 104 ? -22.665 3.723 38.423 1.00 91.12 104 GLU A N 1
ATOM 778 C CA . GLU A 1 104 ? -22.135 4.752 37.512 1.00 91.12 104 GLU A CA 1
ATOM 779 C C . GLU A 1 104 ? -20.613 4.939 37.638 1.00 91.12 104 GLU A C 1
ATOM 781 O O . GLU A 1 104 ? -19.938 5.088 36.620 1.00 91.12 104 GLU A O 1
ATOM 786 N N . ASP A 1 105 ? -20.067 4.875 38.858 1.00 91.38 105 ASP A N 1
ATOM 787 C CA . ASP A 1 105 ? -18.630 5.051 39.104 1.00 91.38 105 ASP A CA 1
ATOM 788 C C . ASP A 1 105 ? -17.821 3.888 38.495 1.00 91.38 105 ASP A C 1
ATOM 790 O O . ASP A 1 105 ? -16.876 4.112 37.740 1.00 91.38 105 ASP A O 1
ATOM 794 N N . GLU A 1 106 ? -18.232 2.637 38.733 1.00 88.75 106 GLU A N 1
ATOM 795 C CA . GLU A 1 106 ? -17.571 1.446 38.182 1.00 88.75 106 GLU A CA 1
ATOM 796 C C . GLU A 1 106 ? -17.696 1.351 36.655 1.00 88.75 106 GLU A C 1
ATOM 798 O O . GLU A 1 106 ? -16.780 0.876 35.970 1.00 88.75 106 GLU A O 1
ATOM 803 N N . ALA A 1 107 ? -18.824 1.816 36.109 1.00 86.12 107 ALA A N 1
ATOM 804 C CA . ALA A 1 107 ? -19.015 1.926 34.670 1.00 86.12 107 ALA A CA 1
ATOM 805 C C . ALA A 1 107 ? -18.025 2.926 34.064 1.00 86.12 107 ALA A C 1
ATOM 807 O O . ALA A 1 107 ? -17.319 2.593 33.110 1.00 86.12 107 ALA A O 1
ATOM 808 N N . GLN A 1 108 ? -17.937 4.126 34.645 1.00 91.75 108 GLN A N 1
ATOM 809 C CA . GLN A 1 108 ? -17.034 5.168 34.169 1.00 91.75 108 GLN A CA 1
ATOM 810 C C . GLN A 1 108 ? -15.568 4.742 34.286 1.00 91.75 108 GLN A C 1
ATOM 812 O O . GLN A 1 108 ? -14.799 4.960 33.351 1.00 91.75 108 GLN A O 1
ATOM 817 N N . ASP A 1 109 ? -15.184 4.085 35.381 1.00 90.44 109 ASP A N 1
ATOM 818 C CA . ASP A 1 109 ? -13.836 3.543 35.556 1.00 90.44 109 ASP A CA 1
ATOM 819 C C . ASP A 1 109 ? -13.497 2.496 34.486 1.00 90.44 109 ASP A C 1
ATOM 821 O O . ASP A 1 109 ? -12.370 2.478 33.988 1.00 90.44 109 ASP A O 1
ATOM 825 N N . SER A 1 110 ? -14.455 1.646 34.102 1.00 86.31 110 SER A N 1
ATOM 826 C CA . SER A 1 110 ? -14.256 0.644 33.043 1.00 86.31 110 SER A CA 1
ATOM 827 C C . SER A 1 110 ? -14.090 1.297 31.668 1.00 86.31 110 SER A C 1
ATOM 829 O O . SER A 1 110 ? -13.178 0.940 30.924 1.00 86.31 110 SER A O 1
ATOM 831 N N . PHE A 1 111 ? -14.908 2.302 31.343 1.00 89.56 111 PHE A N 1
ATOM 832 C CA . PHE A 1 111 ? -14.786 3.045 30.085 1.00 89.56 111 PHE A CA 1
ATOM 833 C C . PHE A 1 111 ? -13.483 3.846 29.998 1.00 89.56 111 PHE A C 1
ATOM 835 O O . PHE A 1 111 ? -12.819 3.816 28.964 1.00 89.56 111 PHE A O 1
ATOM 842 N N . ASN A 1 112 ? -13.068 4.496 31.089 1.00 91.12 112 ASN A N 1
ATOM 843 C CA . ASN A 1 112 ? -11.800 5.227 31.146 1.00 91.12 112 ASN A CA 1
ATOM 844 C C . ASN A 1 112 ? -10.599 4.295 30.920 1.00 91.12 112 ASN A C 1
ATOM 846 O O . ASN A 1 112 ? -9.646 4.667 30.239 1.00 91.12 112 ASN A O 1
ATOM 850 N N . GLN A 1 113 ? -10.638 3.079 31.476 1.00 89.38 113 GLN A N 1
ATOM 851 C CA . GLN A 1 113 ? -9.591 2.076 31.256 1.00 89.38 113 GLN A CA 1
ATOM 852 C C . GLN A 1 113 ? -9.580 1.569 29.809 1.00 89.38 113 GLN A C 1
ATOM 854 O O . GLN A 1 113 ? -8.503 1.417 29.235 1.00 89.38 113 GLN A O 1
ATOM 859 N N . ALA A 1 114 ? -10.753 1.373 29.197 1.00 87.56 114 ALA A N 1
ATOM 860 C CA . ALA A 1 114 ? -10.863 1.015 27.784 1.00 87.56 114 ALA A CA 1
ATOM 861 C C . ALA A 1 114 ? -10.265 2.094 26.869 1.00 87.56 114 ALA A C 1
ATOM 863 O O . ALA A 1 114 ? -9.478 1.779 25.974 1.00 87.56 114 ALA A O 1
ATOM 864 N N . GLU A 1 115 ? -10.596 3.365 27.120 1.00 91.75 115 GLU A N 1
ATOM 865 C CA . GLU A 1 115 ? -10.037 4.504 26.389 1.00 91.75 115 GLU A CA 1
ATOM 866 C C . GLU A 1 115 ? -8.514 4.573 26.552 1.00 91.75 115 GLU A C 1
ATOM 868 O O . GLU A 1 115 ? -7.790 4.637 25.558 1.00 91.75 115 GLU A O 1
ATOM 873 N N . GLN A 1 116 ? -8.018 4.521 27.791 1.00 91.12 116 GLN A N 1
ATOM 874 C CA . GLN A 1 116 ? -6.586 4.611 28.072 1.00 91.12 116 GLN A CA 1
ATOM 875 C C . GLN A 1 116 ? -5.808 3.449 27.438 1.00 91.12 116 GLN A C 1
ATOM 877 O O . GLN A 1 116 ? -4.764 3.676 26.830 1.00 91.12 116 GLN A O 1
ATOM 882 N N . GLY A 1 117 ? -6.332 2.223 27.515 1.00 89.00 117 GLY A N 1
ATOM 883 C CA . GLY A 1 117 ? -5.705 1.052 26.902 1.00 89.00 117 GLY A CA 1
ATOM 884 C C . GLY A 1 117 ? -5.608 1.166 25.380 1.00 89.00 117 GLY A C 1
ATOM 885 O O . GLY A 1 117 ? -4.566 0.854 24.806 1.00 89.00 117 GLY A O 1
ATOM 886 N N . LEU A 1 118 ? -6.657 1.669 24.715 1.00 92.00 118 LEU A N 1
ATOM 887 C CA . LEU A 1 118 ? -6.597 1.913 23.273 1.00 92.00 118 LEU A CA 1
ATOM 888 C C . LEU A 1 118 ? -5.610 3.031 22.928 1.00 92.00 118 LEU A C 1
ATOM 890 O O . LEU A 1 118 ? -4.855 2.904 21.967 1.00 92.00 118 LEU A O 1
ATOM 894 N N . ARG A 1 119 ? -5.608 4.117 23.707 1.00 94.00 119 ARG A N 1
ATOM 895 C CA . ARG A 1 119 ? -4.697 5.251 23.521 1.00 94.00 119 ARG A CA 1
ATOM 896 C C . ARG A 1 119 ? -3.240 4.794 23.539 1.00 94.00 119 ARG A C 1
ATOM 898 O O . ARG A 1 119 ? -2.512 5.077 22.594 1.00 94.00 119 ARG A O 1
ATOM 905 N N . GLU A 1 120 ? -2.852 4.027 24.553 1.00 91.75 120 GLU A N 1
ATOM 906 C CA . GLU A 1 120 ? -1.497 3.479 24.686 1.00 91.75 120 GLU A CA 1
ATOM 907 C C . GLU A 1 120 ? -1.134 2.529 23.534 1.00 91.75 120 GLU A C 1
ATOM 909 O O . GLU A 1 120 ? -0.010 2.560 23.030 1.00 91.75 120 GLU A O 1
ATOM 914 N N . ALA A 1 121 ? -2.086 1.712 23.071 1.00 91.12 121 ALA A N 1
ATOM 915 C CA . ALA A 1 121 ? -1.872 0.815 21.938 1.00 91.12 121 ALA A CA 1
ATOM 916 C C . ALA A 1 121 ? -1.624 1.582 20.627 1.00 91.12 121 ALA A C 1
ATOM 918 O O . ALA A 1 121 ? -0.708 1.238 19.878 1.00 91.12 121 ALA A O 1
ATOM 919 N N . ILE A 1 122 ? -2.393 2.646 20.372 1.00 94.00 122 ILE A N 1
ATOM 920 C CA . ILE A 1 122 ? -2.207 3.516 19.202 1.00 94.00 122 ILE A CA 1
ATOM 921 C C . ILE A 1 122 ? -0.863 4.244 19.287 1.00 94.00 122 ILE A C 1
ATOM 923 O O . ILE A 1 122 ? -0.118 4.260 18.310 1.00 94.00 122 ILE A O 1
ATOM 927 N N . GLU A 1 123 ? -0.526 4.814 20.445 1.00 94.12 123 GLU A N 1
ATOM 928 C CA . GLU A 1 123 ? 0.764 5.481 20.663 1.00 94.12 123 GLU A CA 1
ATOM 929 C C . GLU A 1 123 ? 1.935 4.522 20.400 1.00 94.12 123 GLU A C 1
ATOM 931 O O . GLU A 1 123 ? 2.877 4.876 19.693 1.00 94.12 123 GLU A O 1
ATOM 936 N N . CYS A 1 124 ? 1.848 3.278 20.881 1.00 92.19 124 CYS A N 1
ATOM 937 C CA . CYS A 1 124 ? 2.851 2.252 20.602 1.00 92.19 124 CYS A CA 1
ATOM 938 C C . CYS A 1 124 ? 2.918 1.874 19.114 1.00 92.19 124 CYS A C 1
ATOM 940 O O . CYS A 1 124 ? 4.010 1.682 18.584 1.00 92.19 124 CYS A O 1
ATOM 942 N N . PHE A 1 125 ? 1.775 1.768 18.429 1.00 93.00 125 PHE A N 1
ATOM 943 C CA . PHE A 1 125 ? 1.720 1.470 16.996 1.00 93.00 125 PHE A CA 1
ATOM 944 C C . PHE A 1 125 ? 2.409 2.547 16.148 1.00 93.00 125 PHE A C 1
ATOM 946 O O . PHE A 1 125 ? 3.108 2.222 15.186 1.00 93.00 125 PHE A O 1
ATOM 953 N N . LEU A 1 126 ? 2.214 3.817 16.511 1.00 93.50 126 LEU A N 1
ATOM 954 C CA . LEU A 1 126 ? 2.779 4.970 15.812 1.00 93.50 126 LEU A CA 1
ATOM 955 C C . LEU A 1 126 ? 4.256 5.212 16.149 1.00 93.50 126 LEU A C 1
ATOM 957 O O . LEU A 1 126 ? 4.959 5.830 15.351 1.00 93.50 126 LEU A O 1
ATOM 961 N N . ASP A 1 127 ? 4.738 4.731 17.297 1.00 92.31 127 ASP A N 1
ATOM 962 C CA . ASP A 1 127 ? 6.138 4.841 17.705 1.00 92.31 127 ASP A CA 1
ATOM 963 C C . ASP A 1 127 ? 6.982 3.664 17.168 1.00 92.31 127 ASP A C 1
ATOM 965 O O . ASP A 1 127 ? 6.873 2.538 17.671 1.00 92.31 127 ASP A O 1
ATOM 969 N N . PRO A 1 128 ? 7.928 3.905 16.233 1.00 86.75 128 PRO A N 1
ATOM 970 C CA . PRO A 1 128 ? 8.808 2.863 15.699 1.00 86.75 128 PRO A CA 1
ATOM 971 C C . PRO A 1 128 ? 9.702 2.193 16.752 1.00 86.75 128 PRO A C 1
ATOM 973 O O . PRO A 1 128 ? 10.281 1.135 16.492 1.00 86.75 128 PRO A O 1
ATOM 976 N N . SER A 1 129 ? 9.878 2.820 17.920 1.00 88.50 129 SER A N 1
ATOM 977 C CA . SER A 1 129 ? 10.628 2.260 19.044 1.00 88.50 129 SER A CA 1
ATOM 978 C C . SER A 1 129 ? 9.825 1.234 19.851 1.00 88.50 129 SER A C 1
ATOM 980 O O . SER A 1 129 ? 10.427 0.372 20.497 1.00 88.50 129 SER A O 1
ATOM 982 N N . CYS A 1 130 ? 8.492 1.286 19.766 1.00 88.88 130 CYS A N 1
ATOM 983 C CA . CYS A 1 130 ? 7.575 0.350 20.409 1.00 88.88 130 CYS A CA 1
ATOM 984 C C . CYS A 1 130 ? 7.104 -0.729 19.422 1.00 88.88 130 CYS A C 1
ATOM 986 O O . CYS A 1 130 ? 7.300 -1.924 19.668 1.00 88.88 130 CYS A O 1
ATOM 988 N N . ARG A 1 131 ? 6.574 -0.323 18.260 1.00 86.12 131 ARG A N 1
ATOM 989 C CA . ARG A 1 131 ? 6.146 -1.215 17.176 1.00 86.12 131 ARG A CA 1
ATOM 990 C C . ARG A 1 131 ? 7.097 -1.110 15.988 1.00 86.12 131 ARG A C 1
ATOM 992 O O . ARG A 1 131 ? 7.164 -0.103 15.295 1.00 86.12 131 ARG A O 1
ATOM 999 N N . VAL A 1 132 ? 7.812 -2.198 15.703 1.00 85.50 132 VAL A N 1
ATOM 1000 C CA . VAL A 1 132 ? 8.679 -2.264 14.517 1.00 85.50 132 VAL A CA 1
ATOM 1001 C C . VAL A 1 132 ? 7.822 -2.271 13.252 1.00 85.50 132 VAL A C 1
ATOM 1003 O O . VAL A 1 132 ? 7.049 -3.207 13.037 1.00 85.50 132 VAL A O 1
ATOM 1006 N N . VAL A 1 133 ? 8.007 -1.256 12.408 1.00 86.19 133 VAL A N 1
ATOM 1007 C CA . VAL A 1 133 ? 7.384 -1.175 11.082 1.00 86.19 133 VAL A CA 1
ATOM 1008 C C . VAL A 1 133 ? 7.929 -2.311 10.201 1.00 86.19 133 VAL A C 1
ATOM 1010 O O . VAL A 1 133 ? 9.154 -2.465 10.103 1.00 86.19 133 VAL A O 1
ATOM 1013 N N . PRO A 1 134 ? 7.066 -3.140 9.583 1.00 84.19 134 PRO A N 1
ATOM 1014 C CA . PRO A 1 134 ? 7.514 -4.218 8.709 1.00 84.19 134 PRO A CA 1
ATOM 1015 C C . PRO A 1 134 ? 8.220 -3.674 7.459 1.00 84.19 134 PRO A C 1
ATOM 1017 O O . PRO A 1 134 ? 7.972 -2.557 7.016 1.00 84.19 134 PRO A O 1
ATOM 1020 N N . ILE A 1 135 ? 9.105 -4.489 6.870 1.00 81.00 135 ILE A N 1
ATOM 1021 C CA . ILE A 1 135 ? 9.785 -4.139 5.607 1.00 81.00 135 ILE A CA 1
ATOM 1022 C C . ILE A 1 135 ? 8.761 -3.995 4.474 1.00 81.00 135 ILE A C 1
ATOM 1024 O O . ILE A 1 135 ? 8.891 -3.105 3.638 1.00 81.00 135 ILE A O 1
ATOM 1028 N N . ASP A 1 136 ? 7.757 -4.875 4.456 1.00 78.94 136 ASP A N 1
ATOM 1029 C CA . ASP A 1 136 ? 6.584 -4.740 3.601 1.00 78.94 136 ASP A CA 1
ATOM 1030 C C . ASP A 1 136 ? 5.459 -4.088 4.405 1.00 78.94 136 ASP A C 1
ATOM 1032 O O . ASP A 1 136 ? 4.795 -4.738 5.210 1.00 78.94 136 ASP A O 1
ATOM 1036 N N . ILE A 1 137 ? 5.270 -2.784 4.207 1.00 80.88 137 ILE A N 1
ATOM 1037 C CA . ILE A 1 137 ? 4.210 -2.013 4.871 1.00 80.88 137 ILE A CA 1
ATOM 1038 C C . ILE A 1 137 ? 2.804 -2.447 4.440 1.00 80.88 137 ILE A C 1
ATOM 1040 O O . ILE A 1 137 ? 1.836 -2.124 5.120 1.00 80.88 137 ILE A O 1
ATOM 1044 N N . CYS A 1 138 ? 2.694 -3.194 3.338 1.00 80.31 138 CYS A N 1
ATOM 1045 C CA . CYS A 1 138 ? 1.437 -3.733 2.833 1.00 80.31 138 CYS A CA 1
ATOM 1046 C C . CYS A 1 138 ? 1.146 -5.147 3.328 1.00 80.31 138 CYS A C 1
ATOM 1048 O O . CYS A 1 138 ? 0.242 -5.798 2.805 1.00 80.31 138 CYS A O 1
ATOM 1050 N N . ASP A 1 139 ? 1.885 -5.607 4.339 1.00 82.19 139 ASP A N 1
ATOM 1051 C CA . ASP A 1 139 ? 1.529 -6.793 5.099 1.00 82.19 139 ASP A CA 1
ATOM 1052 C C . ASP A 1 139 ? 0.092 -6.682 5.641 1.00 82.19 139 ASP A C 1
ATOM 1054 O O . ASP A 1 139 ? -0.291 -5.691 6.275 1.00 82.19 139 ASP A O 1
ATOM 1058 N N . ASP A 1 140 ? -0.706 -7.719 5.374 1.00 77.69 140 ASP A N 1
ATOM 1059 C CA . ASP A 1 140 ? -2.133 -7.761 5.696 1.00 77.69 140 ASP A CA 1
ATOM 1060 C C . ASP A 1 140 ? -2.407 -7.503 7.186 1.00 77.69 140 ASP A C 1
ATOM 1062 O O . ASP A 1 140 ? -3.412 -6.867 7.517 1.00 77.69 140 ASP A O 1
ATOM 1066 N N . ASP A 1 141 ? -1.552 -7.993 8.090 1.00 83.75 141 ASP A N 1
ATOM 1067 C CA . ASP A 1 141 ? -1.762 -7.841 9.529 1.00 83.75 141 ASP A CA 1
ATOM 1068 C C . ASP A 1 141 ? -1.449 -6.414 9.989 1.00 83.75 141 ASP A C 1
ATOM 1070 O O . ASP A 1 141 ? -2.197 -5.876 10.807 1.00 83.75 141 ASP A O 1
ATOM 1074 N N . TYR A 1 142 ? -0.420 -5.769 9.430 1.00 87.31 142 TYR A N 1
ATOM 1075 C CA . TYR A 1 142 ? -0.077 -4.377 9.753 1.00 87.31 142 TYR A CA 1
ATOM 1076 C C . TYR A 1 142 ? -1.150 -3.386 9.280 1.00 87.31 142 TYR A C 1
ATOM 1078 O O . TYR A 1 142 ? -1.563 -2.500 10.033 1.00 87.31 142 TYR A O 1
ATOM 1086 N N . VAL A 1 143 ? -1.676 -3.574 8.064 1.00 84.75 143 VAL A N 1
ATOM 1087 C CA . VAL A 1 143 ? -2.777 -2.749 7.537 1.00 84.75 143 VAL A CA 1
ATOM 1088 C C . VAL A 1 143 ? -4.058 -2.960 8.353 1.00 84.75 143 VAL A C 1
ATOM 1090 O O . VAL A 1 143 ? -4.759 -1.997 8.676 1.00 84.75 143 VAL A O 1
ATOM 1093 N N . ARG A 1 144 ? -4.372 -4.208 8.728 1.00 85.25 144 ARG A N 1
ATOM 1094 C CA . ARG A 1 144 ? -5.545 -4.518 9.564 1.00 85.25 144 ARG A CA 1
ATOM 1095 C C . ARG A 1 144 ? -5.443 -3.933 10.962 1.00 85.25 144 ARG A C 1
ATOM 1097 O O . ARG A 1 144 ? -6.452 -3.433 11.447 1.00 85.25 144 ARG A O 1
ATOM 1104 N N . GLU A 1 145 ? -4.268 -3.988 11.579 1.00 90.25 145 GLU A N 1
ATOM 1105 C CA . GLU A 1 145 ? -3.999 -3.388 12.887 1.00 90.25 145 GLU A CA 1
ATOM 1106 C C . GLU A 1 145 ? -4.328 -1.885 12.866 1.00 90.25 145 GLU A C 1
ATOM 1108 O O . GLU A 1 145 ? -5.167 -1.427 13.643 1.00 90.25 145 GLU A O 1
ATOM 1113 N N . ALA A 1 146 ? -3.776 -1.142 11.899 1.00 90.69 146 ALA A N 1
ATOM 1114 C CA . ALA A 1 146 ? -4.013 0.296 11.748 1.00 90.69 146 ALA A CA 1
ATOM 1115 C C . ALA A 1 146 ? -5.504 0.640 11.565 1.00 90.69 146 ALA A C 1
ATOM 1117 O O . ALA A 1 146 ? -6.045 1.526 12.232 1.00 90.69 146 ALA A O 1
ATOM 1118 N N . LEU A 1 147 ? -6.190 -0.089 10.677 1.00 85.94 147 LEU A N 1
ATOM 1119 C CA . LEU A 1 147 ? -7.618 0.105 10.410 1.00 85.94 147 LEU A CA 1
ATOM 1120 C C . LEU A 1 147 ? -8.488 -0.246 11.621 1.00 85.94 147 LEU A C 1
ATOM 1122 O O . LEU A 1 147 ? -9.482 0.434 11.883 1.00 85.94 147 LEU A O 1
ATOM 1126 N N . ALA A 1 148 ? -8.136 -1.301 12.357 1.00 86.50 148 ALA A N 1
ATOM 1127 C CA . ALA A 1 148 ? -8.872 -1.727 13.538 1.00 86.50 148 ALA A CA 1
ATOM 1128 C C . ALA A 1 148 ? -8.737 -0.713 14.679 1.00 86.50 148 ALA A C 1
ATOM 1130 O O . ALA A 1 148 ? -9.741 -0.384 15.311 1.00 86.50 148 ALA A O 1
ATOM 1131 N N . TYR A 1 149 ? -7.541 -0.159 14.891 1.00 93.19 149 TYR A N 1
ATOM 1132 C CA . TYR A 1 149 ? -7.339 0.921 15.852 1.00 93.19 149 TYR A CA 1
ATOM 1133 C C . TYR A 1 149 ? -8.136 2.175 15.498 1.00 93.19 149 TYR A C 1
ATOM 1135 O O . TYR A 1 149 ? -8.812 2.717 16.371 1.00 93.19 149 TYR A O 1
ATOM 1143 N N . LEU A 1 150 ? -8.137 2.598 14.228 1.00 90.19 150 LEU A N 1
ATOM 1144 C CA . LEU A 1 150 ? -8.932 3.752 13.797 1.00 90.19 150 LEU A CA 1
ATOM 1145 C C . LEU A 1 150 ? -10.430 3.526 14.042 1.00 90.19 150 LEU A C 1
ATOM 1147 O O . LEU A 1 150 ? -11.100 4.381 14.621 1.00 90.19 150 LEU A O 1
ATOM 1151 N N . ALA A 1 151 ? -10.949 2.360 13.652 1.00 83.19 151 ALA A N 1
ATOM 1152 C CA . ALA A 1 151 ? -12.351 2.013 13.862 1.00 83.19 151 ALA A CA 1
ATOM 1153 C C . ALA A 1 151 ? -12.719 1.980 15.354 1.00 83.19 151 ALA A C 1
ATOM 1155 O O . ALA A 1 151 ? -13.774 2.484 15.742 1.00 83.19 151 ALA A O 1
ATOM 1156 N N . GLN A 1 152 ? -11.857 1.412 16.201 1.00 86.81 152 GLN A N 1
ATOM 1157 C CA . GLN A 1 152 ? -12.111 1.338 17.637 1.00 86.81 152 GLN A CA 1
ATOM 1158 C C . GLN A 1 152 ? -12.035 2.719 18.304 1.00 86.81 152 GLN A C 1
ATOM 1160 O O . GLN A 1 152 ? -12.865 3.017 19.161 1.00 86.81 152 GLN A O 1
ATOM 1165 N N . ALA A 1 153 ? -11.109 3.585 17.887 1.00 90.19 153 ALA A N 1
ATOM 1166 C CA . ALA A 1 153 ? -10.981 4.939 18.426 1.00 90.19 153 ALA A CA 1
ATOM 1167 C C . ALA A 1 153 ? -12.220 5.788 18.111 1.00 90.19 153 ALA A C 1
ATOM 1169 O O . ALA A 1 153 ? -12.738 6.486 18.982 1.00 90.19 153 ALA A O 1
ATOM 1170 N N . GLN A 1 154 ? -12.760 5.650 16.896 1.00 84.69 154 GLN A N 1
ATOM 1171 C CA . GLN A 1 154 ? -14.028 6.271 16.506 1.00 84.69 154 GLN A CA 1
ATOM 1172 C C . GLN A 1 154 ? -15.208 5.745 17.333 1.00 84.69 154 GLN A C 1
ATOM 1174 O O . GLN A 1 154 ? -16.059 6.526 17.755 1.00 84.69 154 GLN A O 1
ATOM 1179 N N . LEU A 1 155 ? -15.261 4.434 17.601 1.00 84.38 155 LEU A N 1
ATOM 1180 C CA . LEU A 1 155 ? -16.307 3.836 18.441 1.00 84.38 155 LEU A CA 1
ATOM 1181 C C . LEU A 1 155 ? -16.250 4.325 19.893 1.00 84.38 155 LEU A C 1
ATOM 1183 O O . LEU A 1 155 ? -17.300 4.516 20.502 1.00 84.38 155 LEU A O 1
ATOM 1187 N N . LEU A 1 156 ? -15.048 4.539 20.433 1.00 87.00 156 LEU A N 1
ATOM 1188 C CA . LEU A 1 156 ? -14.840 5.095 21.773 1.00 87.00 156 LEU A CA 1
ATOM 1189 C C . LEU A 1 156 ? -15.004 6.621 21.832 1.00 87.00 156 LEU A C 1
ATOM 1191 O O . LEU A 1 156 ? -14.959 7.191 22.917 1.00 87.00 156 LEU A O 1
ATOM 1195 N N . GLY A 1 157 ? -15.225 7.286 20.694 1.00 88.06 157 GLY A N 1
ATOM 1196 C CA . GLY A 1 157 ? -15.456 8.728 20.644 1.00 88.06 157 GLY A CA 1
ATOM 1197 C C . GLY A 1 157 ? -14.201 9.561 20.898 1.00 88.06 157 GLY A C 1
ATOM 1198 O O . GLY A 1 157 ? -14.298 10.630 21.500 1.00 88.06 157 GLY A O 1
ATOM 1199 N N . PHE A 1 158 ? -13.033 9.083 20.458 1.00 91.25 158 PHE A N 1
ATOM 1200 C CA . PHE A 1 158 ? -11.797 9.862 20.515 1.00 91.25 158 PHE A CA 1
ATOM 1201 C C . PHE A 1 158 ? -11.972 11.171 19.736 1.00 91.25 158 PHE A C 1
ATOM 1203 O O . PHE A 1 158 ? -12.582 11.191 18.667 1.00 91.25 158 PHE A O 1
ATOM 1210 N N . ASP A 1 159 ? -11.414 12.261 20.264 1.00 91.19 159 ASP A N 1
ATOM 1211 C CA . ASP A 1 159 ? -11.446 13.565 19.602 1.00 91.19 159 ASP A CA 1
ATOM 1212 C C . ASP A 1 159 ? -10.677 13.511 18.272 1.00 91.19 159 ASP A C 1
ATOM 1214 O O . ASP A 1 159 ? -9.456 13.324 18.259 1.00 91.19 159 ASP A O 1
ATOM 1218 N N . GLU A 1 160 ? -11.391 13.678 17.158 1.00 87.06 160 GLU A N 1
ATOM 1219 C CA . GLU A 1 160 ? -10.831 13.666 15.802 1.00 87.06 160 GLU A CA 1
ATOM 1220 C C . GLU A 1 160 ? -9.789 14.775 15.592 1.00 87.06 160 GLU A C 1
ATOM 1222 O O . GLU A 1 160 ? -8.882 14.616 14.773 1.00 87.06 160 GLU A O 1
ATOM 1227 N N . GLU A 1 161 ? -9.880 15.877 16.345 1.00 89.62 161 GLU A N 1
ATOM 1228 C CA . GLU A 1 161 ? -8.919 16.980 16.277 1.00 89.62 161 GLU A CA 1
ATOM 1229 C C . GLU A 1 161 ? -7.665 16.736 17.132 1.00 89.62 161 GLU A C 1
ATOM 1231 O O . GLU A 1 161 ? -6.709 17.509 17.039 1.00 89.62 161 GLU A O 1
ATOM 1236 N N . SER A 1 162 ? -7.623 15.668 17.936 1.00 93.12 162 SER A N 1
ATOM 1237 C CA . SER A 1 162 ? -6.454 15.348 18.761 1.00 93.12 162 SER A CA 1
ATOM 1238 C C . SER A 1 162 ? -5.244 14.924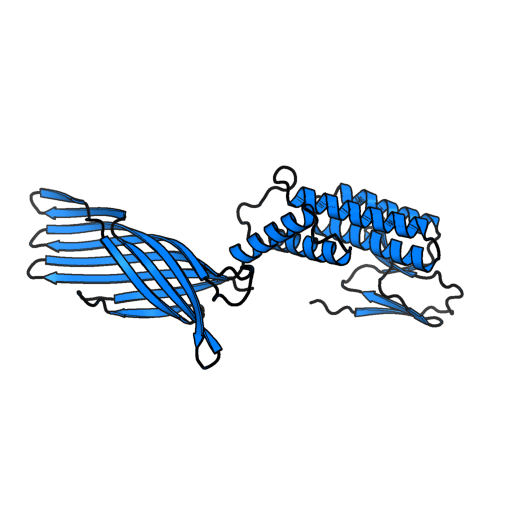 17.922 1.00 93.12 162 SER A C 1
ATOM 1240 O O . SER A 1 162 ? -5.387 14.265 16.894 1.00 93.12 162 SER A O 1
ATOM 1242 N N . GLU A 1 163 ? -4.037 15.260 18.392 1.00 95.50 163 GLU A N 1
ATOM 1243 C CA . GLU A 1 163 ? -2.765 14.906 17.733 1.00 95.50 163 GLU A CA 1
ATOM 1244 C C . GLU A 1 163 ? -2.679 13.399 17.443 1.00 95.50 163 GLU A C 1
ATOM 1246 O O . GLU A 1 163 ? -2.439 13.001 16.309 1.00 95.50 163 GLU A O 1
ATOM 1251 N N . LEU A 1 164 ? -3.033 12.564 18.426 1.00 94.94 164 LEU A N 1
ATOM 1252 C CA . LEU A 1 164 ? -3.064 11.109 18.275 1.00 94.94 164 LEU A CA 1
ATOM 1253 C C . LEU A 1 164 ? -3.966 10.642 17.122 1.00 94.94 164 LEU A C 1
ATOM 1255 O O . LEU A 1 164 ? -3.587 9.762 16.350 1.00 94.94 164 LEU A O 1
ATOM 1259 N N . MET A 1 165 ? -5.168 11.216 17.002 1.00 94.69 165 MET A N 1
ATOM 1260 C CA . MET A 1 165 ? -6.099 10.851 15.934 1.00 94.69 165 MET A CA 1
ATOM 1261 C C . MET A 1 165 ? -5.653 11.386 14.577 1.00 94.69 165 MET A C 1
ATOM 1263 O O . MET A 1 165 ? -5.852 10.708 13.569 1.00 94.69 165 MET A O 1
ATOM 1267 N N . GLN A 1 166 ? -5.035 12.565 14.521 1.00 93.44 166 GLN A N 1
ATOM 1268 C CA . GLN A 1 166 ? -4.453 13.094 13.286 1.00 93.44 166 GLN A CA 1
ATOM 1269 C C . GLN A 1 166 ? -3.294 12.221 12.795 1.00 93.44 166 GLN A C 1
ATOM 1271 O O . GLN A 1 166 ? -3.234 11.900 11.604 1.00 93.44 166 GLN A O 1
ATOM 1276 N N . ASP A 1 167 ? -2.426 11.775 13.700 1.00 94.44 167 ASP A N 1
ATOM 1277 C CA . ASP A 1 167 ? -1.304 10.896 13.380 1.00 94.44 167 ASP A CA 1
ATOM 1278 C C . ASP A 1 167 ? -1.785 9.512 12.934 1.00 94.44 167 ASP A C 1
ATOM 1280 O O . ASP A 1 167 ? -1.338 9.004 11.903 1.00 94.44 167 ASP A O 1
ATOM 1284 N N . LEU A 1 168 ? -2.767 8.929 13.634 1.00 93.81 168 LEU A N 1
ATOM 1285 C CA . LEU A 1 168 ? -3.375 7.658 13.238 1.00 93.81 168 LEU A CA 1
ATOM 1286 C C . LEU A 1 168 ? -4.061 7.755 11.870 1.00 93.81 168 LEU A C 1
ATOM 1288 O O . LEU A 1 168 ? -3.859 6.891 11.018 1.00 93.81 168 LEU A O 1
ATOM 1292 N N . ASN A 1 169 ? -4.832 8.816 11.624 1.00 88.50 169 ASN A N 1
ATOM 1293 C CA . ASN A 1 169 ? -5.452 9.051 10.320 1.00 88.50 169 ASN A CA 1
ATOM 1294 C C . ASN A 1 169 ? -4.405 9.230 9.217 1.00 88.50 169 ASN A C 1
ATOM 1296 O O . ASN A 1 169 ? -4.587 8.713 8.114 1.00 88.50 169 ASN A O 1
ATOM 1300 N N . THR A 1 170 ? -3.301 9.921 9.502 1.00 89.44 170 THR A N 1
ATOM 1301 C CA . THR A 1 170 ? -2.188 10.093 8.561 1.00 89.44 170 THR A CA 1
ATOM 1302 C C . THR A 1 170 ? -1.535 8.751 8.241 1.00 89.44 170 THR A C 1
ATOM 1304 O O . THR A 1 170 ? -1.338 8.438 7.067 1.00 89.44 170 THR A O 1
ATOM 1307 N N . ALA A 1 171 ? -1.269 7.922 9.254 1.00 89.75 171 ALA A N 1
ATOM 1308 C CA . ALA A 1 171 ? -0.703 6.589 9.078 1.00 89.75 171 ALA A CA 1
ATOM 1309 C C . ALA A 1 171 ? -1.631 5.674 8.263 1.00 89.75 171 ALA A C 1
ATOM 1311 O O . ALA A 1 171 ? -1.193 5.061 7.291 1.00 89.75 171 ALA A O 1
ATOM 1312 N N . VAL A 1 172 ? -2.926 5.631 8.594 1.00 88.31 172 VAL A N 1
ATOM 1313 C CA . VAL A 1 172 ? -3.925 4.848 7.848 1.00 88.31 172 VAL A CA 1
ATOM 1314 C C . VAL A 1 172 ? -4.056 5.345 6.411 1.00 88.31 172 VAL A C 1
ATOM 1316 O O . VAL A 1 172 ? -4.075 4.539 5.487 1.00 88.31 172 VAL A O 1
ATOM 1319 N N . THR A 1 173 ? -4.098 6.660 6.196 1.00 81.69 173 THR A N 1
ATOM 1320 C CA . THR A 1 173 ? -4.164 7.254 4.852 1.00 81.69 173 THR A CA 1
ATOM 1321 C C . THR A 1 173 ? -2.930 6.899 4.033 1.00 81.69 173 THR A C 1
ATOM 1323 O O . THR A 1 173 ? -3.056 6.527 2.868 1.00 81.69 173 THR A O 1
ATOM 1326 N N . HIS A 1 174 ? -1.740 6.968 4.634 1.00 83.50 174 HIS A N 1
ATOM 1327 C CA . HIS A 1 174 ? -0.500 6.557 3.988 1.00 83.50 174 HIS A CA 1
ATOM 1328 C C . HIS A 1 174 ? -0.540 5.075 3.603 1.00 83.50 174 HIS A C 1
ATOM 1330 O O . HIS A 1 174 ? -0.318 4.753 2.440 1.00 83.50 174 HIS A O 1
ATOM 1336 N N . LEU A 1 175 ? -0.915 4.189 4.531 1.00 82.69 175 LEU A N 1
ATOM 1337 C CA . LEU A 1 175 ? -1.050 2.755 4.260 1.00 82.69 175 LEU A CA 1
ATOM 1338 C C . LEU A 1 175 ? -2.062 2.473 3.153 1.00 82.69 175 LEU A C 1
ATOM 1340 O O . LEU A 1 175 ? -1.777 1.704 2.243 1.00 82.69 175 LEU A O 1
ATOM 1344 N N . LEU A 1 176 ? -3.226 3.119 3.178 1.00 77.56 176 LEU A N 1
ATOM 1345 C CA . LEU A 1 176 ? -4.220 2.961 2.122 1.00 77.56 176 LEU A CA 1
ATOM 1346 C C . LEU A 1 176 ? -3.689 3.476 0.781 1.00 77.56 176 LEU A C 1
ATOM 1348 O O . LEU A 1 176 ? -3.891 2.815 -0.226 1.00 77.56 176 LEU A O 1
ATOM 1352 N N . ASN A 1 177 ? -2.973 4.594 0.739 1.00 73.62 177 ASN A N 1
ATOM 1353 C CA . ASN A 1 177 ? -2.426 5.127 -0.509 1.00 73.62 177 ASN A CA 1
ATOM 1354 C C . ASN A 1 177 ? -1.281 4.275 -1.083 1.00 73.62 177 ASN A C 1
ATOM 1356 O O . ASN A 1 177 ? -1.197 4.122 -2.298 1.00 73.62 177 ASN A O 1
ATOM 1360 N N . GLU A 1 178 ? -0.430 3.700 -0.234 1.00 74.00 178 GLU A N 1
ATOM 1361 C CA . GLU A 1 178 ? 0.678 2.839 -0.666 1.00 74.00 178 GLU A CA 1
ATOM 1362 C C . GLU A 1 178 ? 0.217 1.419 -1.020 1.00 74.00 178 GLU A C 1
ATOM 1364 O O . GLU A 1 178 ? 0.734 0.794 -1.949 1.00 74.00 178 GLU A O 1
ATOM 1369 N N . CYS A 1 179 ? -0.766 0.896 -0.286 1.00 74.00 179 CYS A N 1
ATOM 1370 C CA . CYS A 1 179 ? -1.175 -0.504 -0.374 1.00 74.00 179 CYS A CA 1
ATOM 1371 C C . CYS A 1 179 ? -2.453 -0.732 -1.179 1.00 74.00 179 CYS A C 1
ATOM 1373 O O . CYS A 1 179 ? -2.745 -1.877 -1.530 1.00 74.00 179 CYS A O 1
ATOM 1375 N N . THR A 1 180 ? -3.188 0.326 -1.525 1.00 68.56 180 THR A N 1
ATOM 1376 C CA . THR A 1 180 ? -4.377 0.241 -2.383 1.00 68.56 180 THR A CA 1
ATOM 1377 C C . THR A 1 180 ? -4.032 0.661 -3.807 1.00 68.56 180 THR A C 1
ATOM 1379 O O . THR A 1 180 ? -3.347 1.654 -4.021 1.00 68.56 180 THR A O 1
ATOM 1382 N N . ASN A 1 181 ? -4.534 -0.090 -4.792 1.00 74.38 181 ASN A N 1
ATOM 1383 C CA . ASN A 1 181 ? -4.358 0.169 -6.225 1.00 74.38 181 ASN A CA 1
ATOM 1384 C C . ASN A 1 181 ? -2.891 0.201 -6.667 1.00 74.38 181 ASN A C 1
ATOM 1386 O O . ASN A 1 181 ? -2.377 1.220 -7.137 1.00 74.38 181 ASN A O 1
ATOM 1390 N N . ARG A 1 182 ? -2.225 -0.948 -6.533 1.00 82.00 182 ARG A N 1
ATOM 1391 C CA . ARG A 1 182 ? -0.867 -1.154 -7.040 1.00 82.00 182 ARG A CA 1
ATOM 1392 C C . ARG A 1 182 ? -0.913 -1.816 -8.403 1.00 82.00 182 ARG A C 1
ATOM 1394 O O . ARG A 1 182 ? -1.583 -2.833 -8.601 1.00 82.00 182 ARG A O 1
ATOM 1401 N N . PHE A 1 183 ? -0.124 -1.279 -9.316 1.00 89.31 183 PHE A N 1
ATOM 1402 C CA . PHE A 1 183 ? -0.041 -1.756 -10.684 1.00 89.31 183 PHE A CA 1
ATOM 1403 C C . PHE A 1 183 ? 1.416 -1.908 -11.107 1.00 89.31 183 PHE A C 1
ATOM 1405 O O . PHE A 1 183 ? 2.321 -1.289 -10.543 1.00 89.31 183 PHE A O 1
ATOM 1412 N N . ALA A 1 184 ? 1.632 -2.711 -12.141 1.00 93.62 184 ALA A N 1
ATOM 1413 C CA . ALA A 1 184 ? 2.870 -2.701 -12.899 1.00 93.62 184 ALA A CA 1
ATOM 1414 C C . ALA A 1 184 ? 2.570 -2.468 -14.378 1.00 93.62 184 ALA A C 1
ATOM 1416 O O . ALA A 1 184 ? 1.598 -2.999 -14.915 1.00 93.62 184 ALA A O 1
ATOM 1417 N N . ILE A 1 185 ? 3.433 -1.713 -15.048 1.00 96.12 185 ILE A N 1
ATOM 1418 C CA . ILE A 1 185 ? 3.480 -1.670 -16.509 1.00 96.12 185 ILE A CA 1
ATOM 1419 C C . ILE A 1 185 ? 4.663 -2.512 -16.941 1.00 96.12 185 ILE A C 1
ATOM 1421 O O . ILE A 1 185 ? 5.808 -2.186 -16.625 1.00 96.12 185 ILE A O 1
ATOM 1425 N N . GLU A 1 186 ? 4.389 -3.592 -17.659 1.00 97.75 186 GLU A N 1
ATOM 1426 C CA . GLU A 1 186 ? 5.416 -4.375 -18.332 1.00 97.75 186 GLU A CA 1
ATOM 1427 C C . GLU A 1 186 ? 5.715 -3.796 -19.707 1.00 97.75 186 GLU A C 1
ATOM 1429 O O . GLU A 1 186 ? 4.807 -3.534 -20.496 1.00 97.75 186 GLU A O 1
ATOM 1434 N N . TYR A 1 187 ? 7.004 -3.650 -19.981 1.00 97.62 187 TYR A N 1
ATOM 1435 C CA . TYR A 1 187 ? 7.564 -3.164 -21.226 1.00 97.62 187 TYR A CA 1
ATOM 1436 C C . TYR A 1 187 ? 8.024 -4.356 -22.064 1.00 97.62 187 TYR A C 1
ATOM 1438 O O . TYR A 1 187 ? 8.781 -5.198 -21.582 1.00 97.62 187 TYR A O 1
ATOM 1446 N N . ASP A 1 188 ? 7.599 -4.396 -23.323 1.00 97.62 188 ASP A N 1
ATOM 1447 C CA . ASP A 1 188 ? 8.207 -5.218 -24.368 1.00 97.62 188 ASP A CA 1
ATOM 1448 C C . ASP A 1 188 ? 8.310 -4.376 -25.639 1.00 97.62 188 ASP A C 1
ATOM 1450 O O . ASP A 1 188 ? 7.325 -4.182 -26.355 1.00 97.62 188 ASP A O 1
ATOM 1454 N N . TYR A 1 189 ? 9.481 -3.797 -25.883 1.00 96.25 189 TYR A N 1
ATOM 1455 C CA . TYR A 1 189 ? 9.725 -2.968 -27.059 1.00 96.25 189 TYR A CA 1
ATOM 1456 C C . TYR A 1 189 ? 10.699 -3.656 -27.985 1.00 96.25 189 TYR A C 1
ATOM 1458 O O . TYR A 1 189 ? 11.778 -4.035 -27.545 1.00 96.25 189 TYR A O 1
ATOM 1466 N N . LEU A 1 190 ? 10.371 -3.702 -29.268 1.00 95.88 190 LEU A N 1
ATOM 1467 C CA . LEU A 1 190 ? 11.279 -4.131 -30.318 1.00 95.88 190 LEU A CA 1
ATOM 1468 C C . LEU A 1 190 ? 11.435 -2.996 -31.324 1.00 95.88 190 LEU A C 1
ATOM 1470 O O . LEU A 1 190 ? 10.437 -2.478 -31.821 1.00 95.88 190 LEU A O 1
ATOM 1474 N N . GLN A 1 191 ? 12.667 -2.621 -31.638 1.00 93.81 191 GLN A N 1
ATOM 1475 C CA . GLN A 1 191 ? 12.977 -1.679 -32.710 1.00 93.81 191 GLN A CA 1
ATOM 1476 C C . GLN A 1 191 ? 14.064 -2.284 -33.586 1.00 93.81 191 GLN A C 1
ATOM 1478 O O . GLN A 1 191 ? 15.092 -2.695 -33.067 1.00 93.81 191 GLN A O 1
ATOM 1483 N N . SER A 1 192 ? 13.843 -2.299 -34.892 1.00 92.88 192 SER A N 1
ATOM 1484 C CA . SER A 1 192 ? 14.772 -2.830 -35.882 1.00 92.88 192 SER A CA 1
ATOM 1485 C C . SER A 1 192 ? 15.111 -1.738 -36.891 1.00 92.88 192 SER A C 1
ATOM 1487 O O . SER A 1 192 ? 14.224 -1.153 -37.525 1.00 92.88 192 SER A O 1
ATOM 1489 N N . VAL A 1 193 ? 16.397 -1.427 -37.011 1.00 90.94 193 VAL A N 1
ATOM 1490 C CA . VAL A 1 193 ? 16.948 -0.417 -37.915 1.00 90.94 193 VAL A CA 1
ATOM 1491 C C . VAL A 1 193 ? 17.772 -1.116 -38.980 1.00 90.94 193 VAL A C 1
ATOM 1493 O O . VAL A 1 193 ? 18.869 -1.586 -38.702 1.00 90.94 193 VAL A O 1
ATOM 1496 N N . ASP A 1 194 ? 17.283 -1.097 -40.216 1.00 90.44 194 ASP A N 1
ATOM 1497 C CA . ASP A 1 194 ? 18.000 -1.640 -41.367 1.00 90.44 194 ASP A CA 1
ATOM 1498 C C . ASP A 1 194 ? 18.345 -0.534 -42.368 1.00 90.44 194 ASP A C 1
ATOM 1500 O O . ASP A 1 194 ? 17.472 0.130 -42.935 1.00 90.44 194 ASP A O 1
ATOM 1504 N N . TYR A 1 195 ? 19.641 -0.333 -42.615 1.00 87.62 195 TYR A N 1
ATOM 1505 C CA . TYR A 1 195 ? 20.137 0.648 -43.576 1.00 87.62 195 TYR A CA 1
ATOM 1506 C C . TYR A 1 195 ? 21.437 0.191 -44.253 1.00 87.62 195 TYR A C 1
ATOM 1508 O O . TYR A 1 195 ? 22.532 0.266 -43.697 1.00 87.62 195 TYR A O 1
ATOM 1516 N N . GLY A 1 196 ? 21.340 -0.228 -45.518 1.00 88.94 196 GLY A N 1
ATOM 1517 C CA . GLY A 1 196 ? 22.505 -0.660 -46.294 1.00 88.94 196 GLY A CA 1
ATOM 1518 C C . GLY A 1 196 ? 23.120 -1.946 -45.734 1.00 88.94 196 GLY A C 1
ATOM 1519 O O . GLY A 1 196 ? 22.486 -2.994 -45.788 1.00 88.94 196 GLY A O 1
ATOM 1520 N N . SER A 1 197 ? 24.363 -1.869 -45.251 1.00 89.81 197 SER A N 1
ATOM 1521 C CA . SER A 1 197 ? 25.081 -2.960 -44.568 1.00 89.81 197 SER A CA 1
ATOM 1522 C C . SER A 1 197 ? 24.949 -2.916 -43.039 1.00 89.81 197 SER A C 1
ATOM 1524 O O . SER A 1 197 ? 25.557 -3.745 -42.364 1.00 89.81 197 SER A O 1
ATOM 1526 N N . PHE A 1 198 ? 24.201 -1.948 -42.504 1.00 91.94 198 PHE A N 1
ATOM 1527 C CA . PHE A 1 198 ? 23.902 -1.808 -41.083 1.00 91.94 198 PHE A CA 1
ATOM 1528 C C . PHE A 1 198 ? 22.527 -2.406 -40.779 1.00 91.94 198 PHE A C 1
ATOM 1530 O O . PHE A 1 198 ? 21.554 -2.092 -41.467 1.00 91.94 198 PHE A O 1
ATOM 1537 N N . SER A 1 199 ? 22.464 -3.240 -39.748 1.00 93.81 199 SER A N 1
ATOM 1538 C CA . SER A 1 199 ? 21.246 -3.823 -39.190 1.00 93.81 199 SER A CA 1
ATOM 1539 C C . SER A 1 199 ? 21.383 -3.851 -37.674 1.00 93.81 199 SER A C 1
ATOM 1541 O O . SER A 1 199 ? 22.412 -4.298 -37.165 1.00 93.81 199 SER A O 1
ATOM 1543 N N . GLU A 1 200 ? 20.390 -3.356 -36.950 1.00 94.19 200 GLU A N 1
ATOM 1544 C CA . GLU A 1 200 ? 20.402 -3.311 -35.491 1.00 94.19 200 GLU A CA 1
ATOM 1545 C C . GLU A 1 200 ? 19.007 -3.546 -34.924 1.00 94.19 200 GLU A C 1
ATOM 1547 O O . GLU A 1 200 ? 18.062 -2.844 -35.272 1.00 94.19 200 GLU A O 1
ATOM 1552 N N . ASP A 1 201 ? 18.916 -4.499 -34.005 1.00 95.50 201 ASP A N 1
ATOM 1553 C CA . ASP A 1 201 ? 17.747 -4.779 -33.191 1.00 95.50 201 ASP A CA 1
ATOM 1554 C C . ASP A 1 201 ? 17.976 -4.280 -31.765 1.00 95.50 201 ASP A C 1
ATOM 1556 O O . ASP A 1 201 ? 18.974 -4.601 -31.113 1.00 95.50 201 ASP A O 1
ATOM 1560 N N . ILE A 1 202 ? 17.004 -3.531 -31.261 1.00 95.00 202 ILE A N 1
ATOM 1561 C CA . ILE A 1 202 ? 16.936 -3.028 -29.898 1.00 95.00 202 ILE A CA 1
ATOM 1562 C C . ILE A 1 202 ? 15.731 -3.671 -29.223 1.00 95.00 202 ILE A C 1
ATOM 1564 O O . ILE A 1 202 ? 14.593 -3.504 -29.669 1.00 95.00 202 ILE A O 1
ATOM 1568 N N . HIS A 1 203 ? 15.973 -4.368 -28.115 1.00 97.00 203 HIS A N 1
ATOM 1569 C CA . HIS A 1 203 ? 14.928 -5.007 -27.318 1.00 97.00 203 HIS A CA 1
ATOM 1570 C C . HIS A 1 203 ? 14.920 -4.447 -25.897 1.00 97.00 203 HIS A C 1
ATOM 1572 O O . HIS A 1 203 ? 15.937 -4.528 -25.206 1.00 97.00 203 HIS A O 1
ATOM 1578 N N . VAL A 1 204 ? 13.793 -3.879 -25.457 1.00 96.94 204 VAL A N 1
ATOM 1579 C CA . VAL A 1 204 ? 13.610 -3.357 -24.091 1.00 96.94 204 VAL A CA 1
ATOM 1580 C C . VAL A 1 204 ? 12.578 -4.188 -23.353 1.00 96.94 204 VAL A C 1
ATOM 1582 O O . VAL A 1 204 ? 11.457 -4.356 -23.829 1.00 96.94 204 VAL A O 1
ATOM 1585 N N . THR A 1 205 ? 12.956 -4.668 -22.171 1.00 97.50 205 THR A N 1
ATOM 1586 C CA . THR A 1 205 ? 12.091 -5.450 -21.288 1.00 97.50 205 THR A CA 1
ATOM 1587 C C . THR A 1 205 ? 12.223 -5.011 -19.837 1.00 97.50 205 THR A C 1
ATOM 1589 O O . THR A 1 205 ? 13.276 -4.552 -19.383 1.00 97.50 205 THR A O 1
ATOM 1592 N N . GLY A 1 206 ? 11.142 -5.155 -19.081 1.00 96.25 206 GLY A N 1
ATOM 1593 C CA . GLY A 1 206 ? 11.125 -4.876 -17.650 1.00 96.25 206 GLY A CA 1
ATOM 1594 C C . GLY A 1 206 ? 9.747 -4.464 -17.166 1.00 96.25 206 GLY A C 1
ATOM 1595 O O . GLY A 1 206 ? 8.787 -4.449 -17.934 1.00 96.25 206 GLY A O 1
ATOM 1596 N N . GLN A 1 207 ? 9.652 -4.135 -15.883 1.00 96.69 207 GLN A N 1
ATOM 1597 C CA . GLN A 1 207 ? 8.408 -3.708 -15.256 1.00 96.69 207 GLN A CA 1
ATOM 1598 C C . GLN A 1 207 ? 8.647 -2.469 -14.400 1.00 96.69 207 GLN A C 1
ATOM 1600 O O . GLN A 1 207 ? 9.679 -2.353 -13.739 1.00 96.69 207 GLN A O 1
ATOM 1605 N N . VAL A 1 208 ? 7.680 -1.556 -14.411 1.00 95.25 208 VAL A N 1
ATOM 1606 C CA . VAL A 1 208 ? 7.681 -0.343 -13.587 1.00 95.25 208 VAL A CA 1
ATOM 1607 C C . VAL A 1 208 ? 6.434 -0.353 -12.721 1.00 95.25 208 VAL A C 1
ATOM 1609 O O . VAL A 1 208 ? 5.328 -0.515 -13.238 1.00 95.25 208 VAL A O 1
ATOM 1612 N N . LEU A 1 209 ? 6.623 -0.208 -11.411 1.00 92.00 209 LEU A N 1
ATOM 1613 C CA . LEU A 1 209 ? 5.534 -0.156 -10.442 1.00 92.00 209 LEU A CA 1
ATOM 1614 C C . LEU A 1 209 ? 4.985 1.266 -10.340 1.00 92.00 209 LEU A C 1
ATOM 1616 O O . LEU A 1 209 ? 5.743 2.233 -10.393 1.00 92.00 209 LEU A O 1
ATOM 1620 N N . PHE A 1 210 ? 3.674 1.378 -10.163 1.00 89.94 210 PHE A N 1
ATOM 1621 C CA . PHE A 1 210 ? 3.002 2.645 -9.890 1.00 89.94 210 PHE A CA 1
ATOM 1622 C C . PHE A 1 210 ? 1.759 2.416 -9.023 1.00 89.94 210 PHE A C 1
ATOM 1624 O O . PHE A 1 210 ? 1.244 1.294 -8.942 1.00 89.94 210 PHE A O 1
ATOM 1631 N N . SER A 1 211 ? 1.289 3.470 -8.363 1.00 85.44 211 SER A N 1
ATOM 1632 C CA . SER A 1 211 ? 0.105 3.445 -7.500 1.00 85.44 211 SER A CA 1
ATOM 1633 C C . SER A 1 211 ? -0.917 4.510 -7.902 1.00 85.44 211 SER A C 1
ATOM 1635 O O . SER A 1 211 ? -0.595 5.473 -8.600 1.00 85.44 211 SER A O 1
ATOM 1637 N N . LEU A 1 212 ? -2.169 4.304 -7.484 1.00 79.75 212 LEU A N 1
ATOM 1638 C CA . LEU A 1 212 ? -3.269 5.272 -7.576 1.00 79.75 212 LEU A CA 1
ATOM 1639 C C . LEU A 1 212 ? -3.815 5.545 -6.161 1.00 79.75 212 LEU A C 1
ATOM 1641 O O . LEU A 1 212 ? -4.709 4.817 -5.709 1.00 79.75 212 LEU A O 1
ATOM 1645 N N . PRO A 1 213 ? -3.301 6.568 -5.455 1.00 68.94 213 PRO A N 1
ATOM 1646 C CA . PRO A 1 213 ? -3.702 6.879 -4.090 1.00 68.94 213 PRO A CA 1
ATOM 1647 C C . PRO A 1 213 ? -5.175 7.296 -4.051 1.00 68.94 213 PRO A C 1
ATOM 1649 O O . PRO A 1 213 ? -5.575 8.236 -4.731 1.00 68.94 213 PRO A O 1
ATOM 1652 N N . VAL A 1 214 ? -5.984 6.593 -3.255 1.00 64.62 214 VAL A N 1
ATOM 1653 C CA . VAL A 1 214 ? -7.449 6.769 -3.173 1.00 64.62 214 VAL A CA 1
ATOM 1654 C C . VAL A 1 214 ? -7.845 7.939 -2.273 1.00 64.62 214 VAL A C 1
ATOM 1656 O O . VAL A 1 214 ? -8.884 8.561 -2.482 1.00 64.62 214 VAL A O 1
ATOM 1659 N N . TYR A 1 215 ? -7.020 8.254 -1.276 1.00 56.47 215 TYR A N 1
ATOM 1660 C CA . TYR A 1 215 ? -7.324 9.232 -0.238 1.00 56.47 215 TYR A CA 1
ATOM 1661 C C . TYR A 1 215 ? -6.427 10.454 -0.406 1.00 56.47 215 TYR A C 1
ATOM 1663 O O . TYR A 1 215 ? -5.510 10.702 0.378 1.00 56.47 215 TYR A O 1
ATOM 1671 N N . VAL A 1 216 ? -6.688 11.211 -1.470 1.00 52.12 216 VAL A N 1
ATOM 1672 C CA . VAL A 1 216 ? -6.220 12.592 -1.598 1.00 52.12 216 VAL A CA 1
ATOM 1673 C C . VAL A 1 216 ? -7.350 13.498 -1.108 1.00 52.12 216 VAL A C 1
ATOM 1675 O O . VAL A 1 216 ? -8.490 13.409 -1.559 1.00 52.12 216 VAL A O 1
ATOM 1678 N N . VAL A 1 217 ? -7.038 14.315 -0.106 1.00 43.06 217 VAL A N 1
ATOM 1679 C CA . VAL A 1 217 ? -7.955 15.246 0.555 1.00 43.06 217 VAL A CA 1
ATOM 1680 C C . VAL A 1 217 ? -8.436 16.320 -0.434 1.00 43.06 217 VAL A C 1
ATOM 1682 O O . VAL A 1 217 ? -7.626 17.003 -1.053 1.00 43.06 217 VAL A O 1
ATOM 1685 N N . SER A 1 218 ? -9.758 16.519 -0.458 1.00 39.44 218 SER A N 1
ATOM 1686 C CA . SER A 1 218 ? -10.551 17.597 -1.081 1.00 39.44 218 SER A CA 1
ATOM 1687 C C . SER A 1 218 ? -10.996 17.429 -2.545 1.00 39.44 218 SER A C 1
ATOM 1689 O O . SER A 1 218 ? -10.205 17.301 -3.467 1.00 39.44 218 SER A O 1
ATOM 1691 N N . ASP A 1 219 ? -12.324 17.429 -2.698 1.00 43.06 219 ASP A N 1
ATOM 1692 C CA . ASP A 1 219 ? -13.157 17.759 -3.857 1.00 43.06 219 ASP A CA 1
ATOM 1693 C C . ASP A 1 219 ? -12.549 17.654 -5.276 1.00 43.06 219 ASP A C 1
ATOM 1695 O O . ASP A 1 219 ? -11.985 18.603 -5.809 1.00 43.06 219 ASP A O 1
ATOM 1699 N N . ILE A 1 220 ? -12.908 16.561 -5.964 1.00 48.84 220 ILE A N 1
ATOM 1700 C CA . ILE A 1 220 ? -13.071 16.499 -7.431 1.00 48.84 220 ILE A CA 1
ATOM 1701 C C . ILE A 1 220 ? -11.768 16.703 -8.237 1.00 48.84 220 ILE A C 1
ATOM 1703 O O . ILE A 1 220 ? -11.766 17.3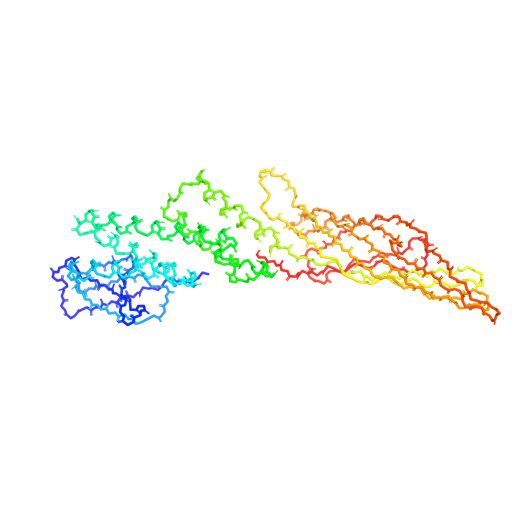94 -9.255 1.00 48.84 220 ILE A O 1
ATOM 1707 N N . GLU A 1 221 ? -10.668 16.058 -7.851 1.00 56.72 221 GLU A N 1
ATOM 1708 C CA . GLU A 1 221 ? -9.535 15.837 -8.764 1.00 56.72 221 GLU A CA 1
ATOM 1709 C C . GLU A 1 221 ? -9.458 14.353 -9.165 1.00 56.72 221 GLU A C 1
ATOM 1711 O O . GLU A 1 221 ? -9.748 13.476 -8.345 1.00 56.72 221 GLU A O 1
ATOM 1716 N N . PRO A 1 222 ? -9.142 14.035 -10.436 1.00 65.19 222 PRO A N 1
ATOM 1717 C CA . PRO A 1 222 ? -9.003 12.650 -10.871 1.00 65.19 222 PRO A CA 1
ATOM 1718 C C . PRO A 1 222 ? -7.810 11.996 -10.161 1.00 65.19 222 PRO A C 1
ATOM 1720 O O . PRO A 1 222 ? -6.773 12.634 -9.968 1.00 65.19 222 PRO A O 1
ATOM 1723 N N . LEU A 1 223 ? -7.963 10.724 -9.764 1.00 71.88 223 LEU A N 1
ATOM 1724 C CA . LEU A 1 223 ? -6.924 9.965 -9.056 1.00 71.88 223 LEU A CA 1
ATOM 1725 C C . LEU A 1 223 ? -5.637 9.967 -9.881 1.00 71.88 223 LEU A C 1
ATOM 1727 O O . LEU A 1 223 ? -5.647 9.478 -11.010 1.00 71.88 223 LEU A O 1
ATOM 1731 N N . GLN A 1 224 ? -4.554 10.505 -9.322 1.00 81.25 224 GLN A N 1
ATOM 1732 C CA . GLN A 1 224 ? -3.288 10.669 -10.033 1.00 81.25 224 GLN A CA 1
ATOM 1733 C C . GLN A 1 224 ? -2.414 9.424 -9.888 1.00 81.25 224 GLN A C 1
ATOM 1735 O O . GLN A 1 224 ? -2.086 9.022 -8.778 1.00 81.25 224 GLN A O 1
ATOM 1740 N N . ALA A 1 225 ? -2.013 8.822 -11.002 1.00 84.94 225 ALA A N 1
ATOM 1741 C CA . ALA A 1 225 ? -1.048 7.734 -11.026 1.00 84.94 225 ALA A CA 1
ATOM 1742 C C . ALA A 1 225 ? 0.366 8.287 -10.847 1.00 84.94 225 ALA A C 1
ATOM 1744 O O . ALA A 1 225 ? 0.764 9.193 -11.583 1.00 84.94 225 ALA A O 1
ATOM 1745 N N . THR A 1 226 ? 1.141 7.706 -9.933 1.00 86.88 226 THR A N 1
ATOM 1746 C CA . THR A 1 226 ? 2.565 8.023 -9.771 1.00 86.88 226 THR A CA 1
ATOM 1747 C C . THR A 1 226 ? 3.395 6.753 -9.622 1.00 86.88 226 THR A C 1
ATOM 1749 O O . THR A 1 226 ? 3.005 5.791 -8.960 1.00 86.88 226 THR A O 1
ATOM 1752 N N . GLY A 1 227 ? 4.553 6.722 -10.274 1.00 89.31 227 GLY A N 1
ATOM 1753 C CA . GLY A 1 227 ? 5.491 5.611 -10.167 1.00 89.31 227 GLY A CA 1
ATOM 1754 C C . GLY A 1 227 ? 6.831 5.921 -10.810 1.00 89.31 227 GLY A C 1
ATOM 1755 O O . GLY A 1 227 ? 6.941 6.788 -11.677 1.00 89.31 227 GLY A O 1
ATOM 1756 N N . GLU A 1 228 ? 7.861 5.194 -10.402 1.00 94.12 228 GLU A N 1
ATOM 1757 C CA . GLU A 1 228 ? 9.185 5.284 -11.002 1.00 94.12 228 GLU A CA 1
ATOM 1758 C C . GLU A 1 228 ? 9.870 3.920 -11.022 1.00 94.12 228 GLU A C 1
ATOM 1760 O O . GLU A 1 228 ? 9.614 3.046 -10.192 1.00 94.12 228 GLU A O 1
ATOM 1765 N N . GLY A 1 229 ? 10.737 3.712 -12.007 1.00 94.50 229 GLY A N 1
ATOM 1766 C CA . GLY A 1 229 ? 11.449 2.454 -12.140 1.00 94.50 229 GLY A CA 1
ATOM 1767 C C . GLY A 1 229 ? 12.493 2.463 -13.240 1.00 94.50 229 GLY A C 1
ATOM 1768 O O . GLY A 1 229 ? 12.762 3.471 -13.897 1.00 94.50 229 GLY A O 1
ATOM 1769 N N . THR A 1 230 ? 13.108 1.304 -13.439 1.00 96.12 230 THR A N 1
ATOM 1770 C CA . THR A 1 230 ? 14.141 1.109 -14.453 1.00 96.12 230 THR A CA 1
ATOM 1771 C C . THR A 1 230 ? 13.871 -0.179 -15.209 1.00 96.12 230 THR A C 1
ATOM 1773 O O . THR A 1 230 ? 13.708 -1.237 -14.605 1.00 96.12 230 THR A O 1
ATOM 1776 N N . VAL A 1 231 ? 13.861 -0.091 -16.535 1.00 96.62 231 VAL A N 1
ATOM 1777 C CA . VAL A 1 231 ? 13.779 -1.249 -17.434 1.00 96.62 231 VAL A CA 1
ATOM 1778 C C . VAL A 1 231 ? 15.096 -1.423 -18.186 1.00 96.62 231 VAL A C 1
ATOM 1780 O O . VAL A 1 231 ? 15.912 -0.500 -18.265 1.00 96.62 231 VAL A O 1
ATOM 1783 N N . SER A 1 232 ? 15.340 -2.628 -18.695 1.00 96.88 232 SER A N 1
ATOM 1784 C CA . SER A 1 232 ? 16.611 -3.003 -19.318 1.00 96.88 232 SER A CA 1
ATOM 1785 C C . SER A 1 232 ? 16.468 -3.111 -20.827 1.00 96.88 232 SER A C 1
ATOM 1787 O O . SER A 1 232 ? 15.479 -3.634 -21.332 1.00 96.88 232 SER A O 1
ATOM 1789 N N . GLY A 1 233 ? 17.479 -2.637 -21.543 1.00 96.69 233 GLY A N 1
ATOM 1790 C CA . GLY A 1 233 ? 17.578 -2.711 -22.989 1.00 96.69 233 GLY A CA 1
ATOM 1791 C C . GLY A 1 233 ? 18.790 -3.515 -23.438 1.00 96.69 233 GLY A C 1
ATOM 1792 O O . GLY A 1 233 ? 19.840 -3.504 -22.791 1.00 96.69 233 GLY A O 1
ATOM 1793 N N . THR A 1 234 ? 18.648 -4.198 -24.566 1.00 96.94 234 THR A N 1
ATOM 1794 C CA . THR A 1 234 ? 19.725 -4.906 -25.259 1.00 96.94 234 THR A CA 1
ATOM 1795 C C . THR A 1 234 ? 19.777 -4.476 -26.713 1.00 96.94 234 THR A C 1
ATOM 1797 O O . THR A 1 234 ? 18.757 -4.097 -27.285 1.00 96.94 234 THR A O 1
ATOM 1800 N N . ILE A 1 235 ? 20.979 -4.505 -27.281 1.00 96.25 235 ILE A N 1
ATOM 1801 C CA . ILE A 1 235 ? 21.250 -4.170 -28.677 1.00 96.25 235 ILE A CA 1
ATOM 1802 C C . ILE A 1 235 ? 21.969 -5.360 -29.298 1.00 96.25 235 ILE A C 1
ATOM 1804 O O . ILE A 1 235 ? 22.951 -5.850 -28.732 1.00 96.25 235 ILE A O 1
ATOM 1808 N N . THR A 1 236 ? 21.504 -5.811 -30.454 1.00 96.56 236 THR A N 1
ATOM 1809 C CA . THR A 1 236 ? 22.176 -6.824 -31.271 1.00 96.56 236 THR A CA 1
ATOM 1810 C C . THR A 1 236 ? 22.120 -6.416 -32.725 1.00 96.56 236 THR A C 1
ATOM 1812 O O . THR A 1 236 ? 21.058 -6.057 -33.214 1.00 96.56 236 THR A O 1
ATOM 1815 N N . GLY A 1 237 ? 23.231 -6.503 -33.442 1.00 95.31 237 GLY A N 1
ATOM 1816 C CA . GLY A 1 237 ? 23.244 -6.073 -34.832 1.00 95.31 237 GLY A CA 1
ATOM 1817 C C . GLY A 1 237 ? 24.502 -6.459 -35.582 1.00 95.31 237 GLY A C 1
ATOM 1818 O O . GLY A 1 237 ? 25.391 -7.142 -35.068 1.00 95.31 237 GLY A O 1
ATOM 1819 N N . THR A 1 238 ? 24.581 -5.988 -36.815 1.00 94.25 238 THR A N 1
ATOM 1820 C CA . THR A 1 238 ? 25.727 -6.142 -37.703 1.00 94.25 238 THR A CA 1
ATOM 1821 C C . THR A 1 238 ? 25.959 -4.859 -38.483 1.00 94.25 238 THR A C 1
ATOM 1823 O O . THR A 1 238 ? 25.007 -4.233 -38.944 1.00 94.25 238 THR A O 1
ATOM 1826 N N . ALA A 1 239 ? 27.221 -4.501 -38.687 1.00 92.38 239 ALA A N 1
ATOM 1827 C CA . ALA A 1 239 ? 27.622 -3.417 -39.575 1.00 92.38 239 ALA A CA 1
ATOM 1828 C C . ALA A 1 239 ? 28.783 -3.901 -40.439 1.00 92.38 239 ALA A C 1
ATOM 1830 O O . ALA A 1 239 ? 29.867 -4.138 -39.916 1.00 92.38 239 ALA A O 1
ATOM 1831 N N . GLU A 1 240 ? 28.554 -4.064 -41.743 1.00 89.94 240 GLU A N 1
ATOM 1832 C CA . GLU A 1 240 ? 29.538 -4.662 -42.661 1.00 89.94 240 GLU A CA 1
ATOM 1833 C C . GLU A 1 240 ? 29.999 -6.053 -42.174 1.00 89.94 240 GLU A C 1
ATOM 1835 O O . GLU A 1 240 ? 29.209 -6.996 -42.176 1.00 89.94 240 GLU A O 1
ATOM 1840 N N . ASP A 1 241 ? 31.260 -6.198 -41.774 1.00 91.00 241 ASP A N 1
ATOM 1841 C CA . ASP A 1 241 ? 31.885 -7.402 -41.220 1.00 91.00 241 ASP A CA 1
ATOM 1842 C C . ASP A 1 241 ? 32.005 -7.386 -39.682 1.00 91.00 241 ASP A C 1
ATOM 1844 O O . ASP A 1 241 ? 32.588 -8.298 -39.091 1.00 91.00 241 ASP A O 1
ATOM 1848 N N . CYS A 1 242 ? 31.410 -6.390 -39.023 1.00 93.56 242 CYS A N 1
ATOM 1849 C CA . CYS A 1 242 ? 31.386 -6.248 -37.571 1.00 93.56 242 CYS A CA 1
ATOM 1850 C C . CYS A 1 242 ? 30.078 -6.765 -36.953 1.00 93.56 242 CYS A C 1
ATOM 1852 O O . CYS A 1 242 ? 28.993 -6.614 -37.517 1.00 93.56 242 CYS A O 1
ATOM 1854 N N . THR A 1 243 ? 30.171 -7.314 -35.740 1.00 95.69 243 THR A N 1
ATOM 1855 C CA . THR A 1 243 ? 29.015 -7.627 -34.880 1.00 95.69 243 THR A CA 1
ATOM 1856 C C . THR A 1 243 ? 28.824 -6.529 -33.840 1.00 95.69 243 THR A C 1
ATOM 1858 O O . THR A 1 243 ? 29.800 -6.053 -33.262 1.00 95.69 243 THR A O 1
ATOM 1861 N N . ILE A 1 244 ? 27.574 -6.147 -33.590 1.00 95.62 244 ILE A N 1
ATOM 1862 C CA . ILE A 1 244 ? 27.184 -5.134 -32.608 1.00 95.62 244 ILE A CA 1
ATOM 1863 C C . ILE A 1 244 ? 26.498 -5.835 -31.440 1.00 95.62 244 ILE A C 1
ATOM 1865 O O . ILE A 1 244 ? 25.572 -6.624 -31.639 1.00 95.62 244 ILE A O 1
ATOM 1869 N N . THR A 1 245 ? 26.932 -5.533 -30.221 1.00 96.50 245 THR A N 1
ATOM 1870 C CA . THR A 1 245 ? 26.239 -5.946 -28.995 1.00 96.50 245 THR A CA 1
ATOM 1871 C C . THR A 1 245 ? 26.212 -4.807 -27.997 1.00 96.50 245 THR A C 1
ATOM 1873 O O . THR A 1 245 ? 27.221 -4.131 -27.829 1.00 96.50 245 THR A O 1
ATOM 1876 N N . GLY A 1 246 ? 25.118 -4.619 -27.275 1.00 95.50 246 GLY A N 1
ATOM 1877 C CA . GLY A 1 246 ? 25.038 -3.582 -26.254 1.00 95.50 246 GLY A CA 1
ATOM 1878 C C . GLY A 1 246 ? 24.009 -3.889 -25.185 1.00 95.50 246 GLY A C 1
ATOM 1879 O O . GLY A 1 246 ? 23.122 -4.727 -25.359 1.00 95.50 246 GLY A O 1
ATOM 1880 N N . SER A 1 247 ? 24.131 -3.186 -24.068 1.00 95.19 247 SER A N 1
ATOM 1881 C CA . SER A 1 247 ? 23.120 -3.174 -23.021 1.00 95.19 247 SER A CA 1
ATOM 1882 C C . SER A 1 247 ? 23.000 -1.782 -22.424 1.00 95.19 247 SER A C 1
ATOM 1884 O O . SER A 1 247 ? 23.956 -1.000 -22.397 1.00 95.19 247 SER A O 1
ATOM 1886 N N . PHE A 1 248 ? 21.793 -1.457 -21.981 1.00 95.75 248 PHE A N 1
ATOM 1887 C CA . PHE A 1 248 ? 21.479 -0.160 -21.408 1.00 95.75 248 PHE A CA 1
ATOM 1888 C C . PHE A 1 248 ? 20.299 -0.242 -20.449 1.00 95.75 248 PHE A C 1
ATOM 1890 O O . PHE A 1 248 ? 19.612 -1.259 -20.356 1.00 95.75 248 PHE A O 1
ATOM 1897 N N . THR A 1 249 ? 20.052 0.853 -19.744 1.00 96.25 249 THR A N 1
ATOM 1898 C CA . THR A 1 249 ? 18.863 1.036 -18.918 1.00 96.25 249 THR A CA 1
ATOM 1899 C C . THR A 1 249 ? 18.031 2.208 -19.413 1.00 96.25 249 THR A C 1
ATOM 1901 O O . THR A 1 249 ? 18.550 3.186 -19.964 1.00 96.25 249 THR A O 1
ATOM 1904 N N . VAL A 1 250 ? 16.725 2.112 -19.189 1.00 96.56 250 VAL A N 1
ATOM 1905 C CA . VAL A 1 250 ? 15.772 3.201 -19.394 1.00 96.56 250 VAL A CA 1
ATOM 1906 C C . VAL A 1 250 ? 15.140 3.506 -18.046 1.00 96.56 250 VAL A C 1
ATOM 1908 O O . VAL A 1 250 ? 14.498 2.639 -17.451 1.00 96.56 250 VAL A O 1
ATOM 1911 N N . ASN A 1 251 ? 15.332 4.729 -17.556 1.00 97.00 251 ASN A N 1
ATOM 1912 C CA . ASN A 1 251 ? 14.634 5.192 -16.359 1.00 97.00 251 ASN A CA 1
ATOM 1913 C C . ASN A 1 251 ? 13.258 5.700 -16.774 1.00 97.00 251 ASN A C 1
ATOM 1915 O O . ASN A 1 251 ? 13.149 6.464 -17.734 1.00 97.00 251 ASN A O 1
ATOM 1919 N N . VAL A 1 252 ? 12.223 5.291 -16.055 1.00 96.88 252 VAL A N 1
ATOM 1920 C CA . VAL A 1 252 ? 10.834 5.604 -16.379 1.00 96.88 252 VAL A CA 1
ATOM 1921 C C . VAL A 1 252 ? 10.198 6.301 -15.192 1.00 96.88 252 VAL A C 1
ATOM 1923 O O . VAL A 1 252 ? 10.281 5.805 -14.070 1.00 96.88 252 VAL A O 1
ATOM 1926 N N . VAL A 1 253 ? 9.520 7.411 -15.465 1.00 96.50 253 VAL A N 1
ATOM 1927 C CA . VAL A 1 253 ? 8.575 8.041 -14.540 1.00 96.50 253 VAL A CA 1
ATOM 1928 C C . VAL A 1 253 ? 7.174 7.889 -15.122 1.00 96.50 253 VAL A C 1
ATOM 1930 O O . VAL A 1 253 ? 6.937 8.258 -16.275 1.00 96.50 253 VAL A O 1
ATOM 1933 N N . VAL A 1 254 ? 6.267 7.320 -14.334 1.00 94.69 254 VAL A N 1
ATOM 1934 C CA . VAL A 1 254 ? 4.851 7.135 -14.655 1.00 94.69 254 VAL A CA 1
ATOM 1935 C C . VAL A 1 254 ? 4.069 8.248 -13.975 1.00 94.69 254 VAL A C 1
ATOM 1937 O O . VAL A 1 254 ? 4.100 8.380 -12.755 1.00 94.69 254 VAL A O 1
ATOM 1940 N N . GLU A 1 255 ? 3.362 9.028 -14.776 1.00 93.69 255 GLU A N 1
ATOM 1941 C CA . GLU A 1 255 ? 2.386 10.023 -14.335 1.00 93.69 255 GLU A CA 1
ATOM 1942 C C . GLU A 1 255 ? 1.067 9.715 -15.036 1.00 93.69 255 GLU A C 1
ATOM 1944 O O . GLU A 1 255 ? 1.073 9.170 -16.139 1.00 93.69 255 GLU A O 1
ATOM 1949 N N . GLY A 1 256 ? -0.076 10.061 -14.468 1.00 89.56 256 GLY A N 1
ATOM 1950 C CA . GLY A 1 256 ? -1.328 9.884 -15.192 1.00 89.56 256 GLY A CA 1
ATOM 1951 C C . GLY A 1 256 ? -2.543 10.033 -14.319 1.00 89.56 256 GLY A C 1
ATOM 1952 O O . GLY A 1 256 ? -2.442 10.451 -13.175 1.00 89.56 256 GLY A O 1
ATOM 1953 N N . GLU A 1 257 ? -3.689 9.653 -14.859 1.00 88.12 257 GLU A N 1
ATOM 1954 C CA . GLU A 1 257 ? -4.943 9.739 -14.132 1.00 88.12 257 GLU A CA 1
ATOM 1955 C C . GLU A 1 257 ? -5.884 8.579 -14.450 1.00 88.12 257 GLU A C 1
ATOM 1957 O O . GLU A 1 257 ? -5.855 8.004 -15.547 1.00 88.12 257 GLU A O 1
ATOM 1962 N N . LEU A 1 258 ? -6.725 8.241 -13.472 1.00 84.62 258 LEU A N 1
ATOM 1963 C CA . LEU A 1 258 ? -7.883 7.388 -13.693 1.00 84.62 258 LEU A CA 1
ATOM 1964 C C . LEU A 1 258 ? -9.016 8.215 -14.304 1.00 84.62 258 LEU A C 1
ATOM 1966 O O . LEU A 1 258 ? -9.450 9.217 -13.738 1.00 84.62 258 LEU A O 1
ATOM 1970 N N . ASP A 1 259 ? -9.531 7.736 -15.425 1.00 84.12 259 ASP A N 1
ATOM 1971 C CA . ASP A 1 259 ? -10.672 8.292 -16.140 1.00 84.12 259 ASP A CA 1
ATOM 1972 C C . ASP A 1 259 ? -11.737 7.204 -16.343 1.00 84.12 259 ASP A C 1
ATOM 1974 O O . ASP A 1 259 ? -11.459 6.006 -16.239 1.00 84.12 259 ASP A O 1
ATOM 1978 N N . ALA A 1 260 ? -12.969 7.604 -16.637 1.00 81.12 260 ALA A N 1
ATOM 1979 C CA . ALA A 1 260 ? -14.050 6.693 -16.983 1.00 81.12 260 ALA A CA 1
ATOM 1980 C C . ALA A 1 260 ? -14.572 7.017 -18.384 1.00 81.12 260 ALA A C 1
ATOM 1982 O O . ALA A 1 260 ? -14.793 8.176 -18.728 1.00 81.12 260 ALA A O 1
ATOM 1983 N N . ASP A 1 261 ? -14.788 5.994 -19.211 1.00 82.06 261 ASP A N 1
ATOM 1984 C CA . ASP A 1 261 ? -15.412 6.213 -20.516 1.00 82.06 261 ASP A CA 1
ATOM 1985 C C . ASP A 1 261 ? -16.920 6.514 -20.411 1.00 82.06 261 ASP A C 1
ATOM 1987 O O . ASP A 1 261 ? -17.512 6.535 -19.332 1.00 82.06 261 ASP A O 1
ATOM 1991 N N . GLU A 1 262 ? -17.571 6.736 -21.557 1.00 81.38 262 GLU A N 1
ATOM 1992 C CA . GLU A 1 262 ? -19.004 7.064 -21.632 1.00 81.38 262 GLU A CA 1
ATOM 1993 C C . GLU A 1 262 ? -19.925 5.989 -21.019 1.00 81.38 262 GLU A C 1
ATOM 1995 O O . GLU A 1 262 ? -21.084 6.272 -20.712 1.00 81.38 262 GLU A O 1
ATOM 2000 N N . MET A 1 263 ? -19.431 4.759 -20.838 1.00 81.75 263 MET A N 1
ATOM 2001 C CA . MET A 1 263 ? -20.152 3.647 -20.212 1.00 81.75 263 MET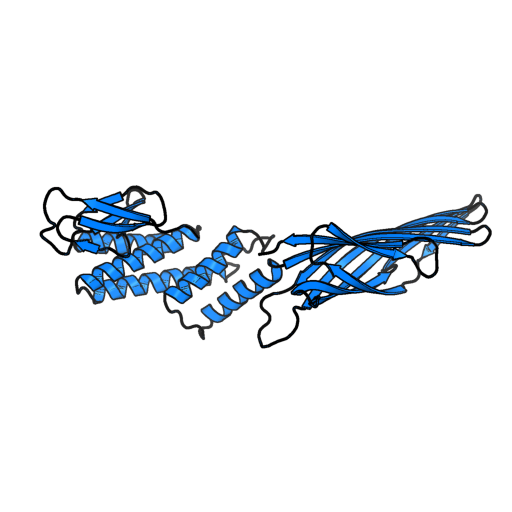 A CA 1
ATOM 2002 C C . MET A 1 263 ? -19.766 3.447 -18.738 1.00 81.75 263 MET A C 1
ATOM 2004 O O . MET A 1 263 ? -20.292 2.539 -18.091 1.00 81.75 263 MET A O 1
ATOM 2008 N N . GLY A 1 264 ? -18.883 4.290 -18.198 1.00 76.62 264 GLY A N 1
ATOM 2009 C CA . GLY A 1 264 ? -18.370 4.202 -16.834 1.00 76.62 264 GLY A CA 1
ATOM 2010 C C . GLY A 1 264 ? -17.271 3.153 -16.653 1.00 76.62 264 GLY A C 1
ATOM 2011 O O . GLY A 1 264 ? -16.992 2.769 -15.518 1.00 76.62 264 GLY A O 1
ATOM 2012 N N . GLN A 1 265 ? -16.666 2.652 -17.734 1.00 84.19 265 GLN A N 1
ATOM 2013 C CA . GLN A 1 265 ? -15.564 1.699 -17.640 1.00 84.19 265 GLN A CA 1
ATOM 2014 C C . GLN A 1 265 ? -14.266 2.439 -17.262 1.00 84.19 265 GLN A C 1
ATOM 2016 O O . GLN A 1 265 ? -13.971 3.461 -17.883 1.00 84.19 265 GLN A O 1
ATOM 2021 N N . PRO A 1 266 ? -13.486 1.957 -16.274 1.00 85.19 266 PRO A N 1
ATOM 2022 C CA . PRO A 1 266 ? -12.276 2.638 -15.813 1.00 85.19 266 PRO A CA 1
ATOM 2023 C C . PRO A 1 266 ? -11.091 2.456 -16.773 1.00 85.19 266 PRO A C 1
ATOM 2025 O O . PRO A 1 266 ? -10.733 1.333 -17.139 1.00 85.19 266 PRO A O 1
ATOM 2028 N N . TRP A 1 267 ? -10.439 3.561 -17.127 1.00 89.75 267 TRP A N 1
ATOM 2029 C CA . TRP A 1 267 ? -9.261 3.637 -17.991 1.00 89.75 267 TRP A CA 1
ATOM 2030 C C . TRP A 1 267 ? -8.145 4.432 -17.311 1.00 89.75 267 TRP A C 1
ATOM 2032 O O . TRP A 1 267 ? -8.386 5.465 -16.699 1.00 89.75 267 TRP A O 1
ATOM 2042 N N . LEU A 1 268 ? -6.908 3.976 -17.472 1.00 91.06 268 LEU A N 1
ATOM 2043 C CA . LEU A 1 268 ? -5.705 4.673 -17.035 1.00 91.06 268 LEU A CA 1
ATOM 2044 C C . LEU A 1 268 ? -5.123 5.454 -18.208 1.00 91.06 268 LEU A C 1
ATOM 2046 O O . LEU A 1 268 ? -4.665 4.858 -19.188 1.00 91.06 268 LEU A O 1
ATOM 2050 N N . ASN A 1 269 ? -5.135 6.780 -18.105 1.00 93.38 269 ASN A N 1
ATOM 2051 C CA . ASN A 1 269 ? -4.479 7.681 -19.044 1.00 93.38 269 ASN A CA 1
ATOM 2052 C C . ASN A 1 269 ? -3.090 8.008 -18.487 1.00 93.38 269 ASN A C 1
ATOM 2054 O O . ASN A 1 269 ? -2.954 8.876 -17.629 1.00 93.38 269 ASN A O 1
ATOM 2058 N N . LEU A 1 270 ? -2.064 7.288 -18.942 1.00 94.88 270 LEU A N 1
ATOM 2059 C CA . LEU A 1 270 ? -0.710 7.391 -18.403 1.00 94.88 270 LEU A CA 1
ATOM 2060 C C . LEU A 1 270 ? 0.230 8.088 -19.384 1.00 94.88 270 LEU A C 1
ATOM 2062 O O . LEU A 1 270 ? 0.224 7.843 -20.591 1.00 94.88 270 LEU A O 1
ATOM 2066 N N . ARG A 1 271 ? 1.092 8.922 -18.827 1.00 95.75 271 ARG A N 1
ATOM 2067 C CA . ARG A 1 271 ? 2.240 9.550 -19.452 1.00 95.75 271 ARG A CA 1
ATOM 2068 C C . ARG A 1 271 ? 3.505 8.904 -18.893 1.00 95.75 271 ARG A C 1
ATOM 2070 O O . ARG A 1 271 ? 3.840 9.053 -17.722 1.00 95.75 271 ARG A O 1
ATOM 2077 N N . LEU A 1 272 ? 4.220 8.201 -19.759 1.00 96.12 272 LEU A N 1
ATOM 2078 C CA . LEU A 1 272 ? 5.463 7.510 -19.442 1.00 96.12 272 LEU A CA 1
ATOM 2079 C C . LEU A 1 272 ? 6.618 8.387 -19.924 1.00 96.12 272 LEU A C 1
ATOM 2081 O O . LEU A 1 272 ? 6.852 8.509 -21.128 1.00 96.12 272 LEU A O 1
ATOM 2085 N N . ASN A 1 273 ? 7.308 9.038 -18.992 1.00 96.75 273 ASN A N 1
ATOM 2086 C CA . ASN A 1 273 ? 8.492 9.838 -19.282 1.00 96.75 273 ASN A CA 1
ATOM 2087 C C . ASN A 1 273 ? 9.725 8.925 -19.203 1.00 96.75 273 ASN A C 1
ATOM 2089 O O . ASN A 1 273 ? 10.138 8.501 -18.124 1.00 96.75 273 ASN A O 1
ATOM 2093 N N . GLU A 1 274 ? 10.312 8.614 -20.352 1.00 95.44 274 GLU A N 1
ATOM 2094 C CA . GLU A 1 274 ? 11.393 7.644 -20.501 1.00 95.44 274 GLU A CA 1
ATOM 2095 C C . GLU A 1 274 ? 12.720 8.354 -20.771 1.00 95.44 274 GLU A C 1
ATOM 2097 O O . GLU A 1 274 ? 12.879 9.065 -21.765 1.00 95.44 274 GLU A O 1
ATOM 2102 N N . SER A 1 275 ? 13.705 8.121 -19.911 1.00 95.62 275 SER A N 1
ATOM 2103 C CA . SER A 1 275 ? 15.090 8.547 -20.111 1.00 95.62 275 SER A CA 1
ATOM 2104 C C . SER A 1 275 ? 15.906 7.363 -20.614 1.00 95.62 275 SER A C 1
ATOM 2106 O O . SER A 1 275 ? 16.374 6.528 -19.837 1.00 95.62 275 SER A O 1
ATOM 2108 N N . TRP A 1 276 ? 16.034 7.285 -21.933 1.00 93.56 276 TRP A N 1
ATOM 2109 C CA . TRP A 1 276 ? 16.761 6.246 -22.646 1.00 93.56 276 TRP A CA 1
ATOM 2110 C C . TRP A 1 276 ? 18.266 6.411 -22.480 1.00 93.56 276 TRP A C 1
ATOM 2112 O O . TRP A 1 276 ? 18.785 7.531 -22.457 1.00 93.56 276 TRP A O 1
ATOM 2122 N N . TYR A 1 277 ? 18.959 5.274 -22.402 1.00 90.31 277 TYR A N 1
ATOM 2123 C CA . TYR A 1 277 ? 20.413 5.208 -22.260 1.00 90.31 277 TYR A CA 1
ATOM 2124 C C . TYR A 1 277 ? 20.923 5.940 -21.010 1.00 90.31 277 TYR A C 1
ATOM 2126 O O . TYR A 1 277 ? 22.014 6.509 -21.012 1.00 90.31 277 TYR A O 1
ATOM 2134 N N . ALA A 1 278 ? 20.131 5.915 -19.929 1.00 78.44 278 ALA A N 1
ATOM 2135 C CA . ALA A 1 278 ? 20.509 6.484 -18.633 1.00 78.44 278 ALA A CA 1
ATOM 2136 C C . ALA A 1 278 ? 21.838 5.894 -18.128 1.00 78.44 278 ALA A C 1
ATOM 2138 O O . ALA A 1 278 ? 22.657 6.584 -17.521 1.00 78.44 278 ALA A O 1
ATOM 2139 N N . SER A 1 279 ? 22.064 4.622 -18.446 1.00 80.94 279 SER A N 1
ATOM 2140 C CA . SER A 1 279 ? 23.372 3.983 -18.486 1.00 80.94 279 SER A CA 1
ATOM 2141 C C . SER A 1 279 ? 23.411 3.045 -19.691 1.00 80.94 279 SER A C 1
ATOM 2143 O O . SER A 1 279 ? 22.371 2.506 -20.067 1.00 80.94 279 SER A O 1
ATOM 2145 N N . GLY A 1 280 ? 24.571 2.854 -20.318 1.00 86.31 280 GLY A N 1
ATOM 2146 C CA . GLY A 1 280 ? 24.708 1.869 -21.388 1.00 86.31 280 GLY A CA 1
ATOM 2147 C C . GLY A 1 280 ? 25.806 2.170 -22.395 1.00 86.31 280 GLY A C 1
ATOM 2148 O O . GLY A 1 280 ? 26.218 3.316 -22.592 1.00 86.31 280 GLY A O 1
ATOM 2149 N N . GLN A 1 281 ? 26.267 1.113 -23.047 1.00 92.00 281 GLN A N 1
ATOM 2150 C CA . GLN A 1 281 ? 27.230 1.183 -24.137 1.00 92.00 281 GLN A CA 1
ATOM 2151 C C . GLN A 1 281 ? 26.914 0.109 -25.174 1.00 92.00 281 GLN A C 1
ATOM 2153 O O . GLN A 1 281 ? 26.282 -0.906 -24.871 1.00 92.00 281 GLN A O 1
ATOM 2158 N N . GLN A 1 282 ? 27.397 0.336 -26.384 1.00 93.56 282 GLN A N 1
ATOM 2159 C CA . GLN A 1 282 ? 27.422 -0.653 -27.449 1.00 93.56 282 GLN A CA 1
ATOM 2160 C C . GLN A 1 282 ? 28.871 -0.949 -27.829 1.00 93.56 282 GLN A C 1
ATOM 2162 O O . GLN A 1 282 ? 29.721 -0.061 -27.833 1.00 93.56 282 GLN A O 1
ATOM 2167 N N . THR A 1 283 ? 29.145 -2.200 -28.151 1.00 95.25 283 THR A N 1
ATOM 2168 C CA . THR A 1 283 ? 30.452 -2.707 -28.544 1.00 95.25 283 THR A CA 1
ATOM 2169 C C . THR A 1 283 ? 30.367 -3.180 -29.985 1.00 95.25 283 THR A C 1
ATOM 2171 O O . THR A 1 283 ? 29.529 -4.018 -30.324 1.00 95.25 283 THR A O 1
ATOM 2174 N N . PHE A 1 284 ? 31.263 -2.663 -30.818 1.00 94.81 284 PHE A N 1
ATOM 2175 C CA . PHE A 1 284 ? 31.492 -3.124 -32.180 1.00 94.81 284 PHE A CA 1
ATOM 2176 C C . PHE A 1 284 ? 32.676 -4.082 -32.163 1.00 94.81 284 PHE A C 1
ATOM 2178 O O . PHE A 1 284 ? 33.769 -3.700 -31.745 1.00 94.81 284 PHE A O 1
ATOM 2185 N N . VAL A 1 285 ? 32.464 -5.316 -32.611 1.00 95.25 285 VAL A N 1
ATOM 2186 C CA . VAL A 1 285 ? 33.507 -6.337 -32.736 1.00 95.25 285 VAL A CA 1
ATOM 2187 C C . VAL A 1 285 ? 33.733 -6.611 -34.215 1.00 95.25 285 VAL A C 1
ATOM 2189 O O . VAL A 1 285 ? 32.913 -7.264 -34.861 1.00 95.25 285 VAL A O 1
ATOM 2192 N N . CYS A 1 286 ? 34.843 -6.106 -34.741 1.00 93.38 286 CYS A N 1
ATOM 2193 C CA . CYS A 1 286 ? 35.283 -6.270 -36.122 1.00 93.38 286 CYS A CA 1
ATOM 2194 C C . CYS A 1 286 ? 36.487 -7.237 -36.187 1.00 93.38 286 CYS A C 1
ATOM 2196 O O . CYS A 1 286 ? 37.100 -7.522 -35.154 1.00 93.38 286 CYS A O 1
ATOM 2198 N N . PRO A 1 287 ? 36.877 -7.747 -37.372 1.00 92.50 287 PRO A N 1
ATOM 2199 C CA . PRO A 1 287 ? 37.983 -8.704 -37.495 1.00 92.50 287 PRO A CA 1
ATOM 2200 C C . PRO A 1 287 ? 39.328 -8.219 -36.928 1.00 92.50 287 PRO A C 1
ATOM 2202 O O . PRO A 1 287 ? 40.079 -9.025 -36.377 1.00 92.50 287 PRO A O 1
ATOM 2205 N N . ASP A 1 288 ? 39.608 -6.917 -37.036 1.00 90.12 288 ASP A N 1
ATOM 2206 C CA . ASP A 1 288 ? 40.899 -6.322 -36.667 1.00 90.12 288 ASP A CA 1
ATOM 2207 C C . ASP A 1 288 ? 40.840 -5.422 -35.414 1.00 90.12 288 ASP A C 1
ATOM 2209 O O . ASP A 1 288 ? 41.885 -5.070 -34.862 1.00 90.12 288 ASP A O 1
ATOM 2213 N N . GLU A 1 289 ? 39.645 -5.049 -34.941 1.00 90.31 289 GLU A N 1
ATOM 2214 C CA . GLU A 1 289 ? 39.464 -4.098 -33.837 1.00 90.31 289 GLU A CA 1
ATOM 2215 C C . GLU A 1 289 ? 38.144 -4.329 -33.085 1.00 90.31 289 GLU A C 1
ATOM 2217 O O . GLU A 1 289 ? 37.153 -4.790 -33.650 1.00 90.31 289 GLU A O 1
ATOM 2222 N N . SER A 1 290 ? 38.134 -3.983 -31.795 1.00 92.00 290 SER A N 1
ATOM 2223 C CA . SER A 1 290 ? 36.922 -3.891 -30.982 1.00 92.00 290 SER A CA 1
ATOM 2224 C C . SER A 1 290 ? 36.827 -2.490 -30.391 1.00 92.00 290 SER A C 1
ATOM 2226 O O . SER A 1 290 ? 37.798 -2.003 -29.808 1.00 92.00 290 SER A O 1
ATOM 2228 N N . THR A 1 291 ? 35.660 -1.862 -30.494 1.00 93.44 291 THR A N 1
ATOM 2229 C CA . THR A 1 291 ? 35.442 -0.489 -30.023 1.00 93.44 291 THR A CA 1
ATOM 2230 C C . THR A 1 291 ? 34.157 -0.389 -29.215 1.00 93.44 291 THR A C 1
ATOM 2232 O O . THR A 1 291 ? 33.092 -0.782 -29.686 1.00 93.44 291 THR A O 1
ATOM 2235 N N . ASP A 1 292 ? 34.256 0.191 -28.020 1.00 91.94 292 ASP A N 1
ATOM 2236 C CA . ASP A 1 292 ? 33.101 0.547 -27.198 1.00 91.94 292 ASP A CA 1
ATOM 2237 C C . ASP A 1 292 ? 32.671 1.985 -27.493 1.00 91.94 292 ASP A C 1
ATOM 2239 O O . ASP A 1 292 ? 33.477 2.920 -27.455 1.00 91.94 292 ASP A O 1
ATOM 2243 N N . VAL A 1 293 ? 31.384 2.166 -27.764 1.00 91.81 293 VAL A N 1
ATOM 2244 C CA . VAL A 1 293 ? 30.760 3.458 -28.029 1.00 91.81 293 VAL A CA 1
ATOM 2245 C C . VAL A 1 293 ? 29.693 3.701 -26.959 1.00 91.81 293 VAL A C 1
ATOM 2247 O O . VAL A 1 293 ? 28.752 2.911 -26.841 1.00 91.81 293 VAL A O 1
ATOM 2250 N N . PRO A 1 294 ? 29.805 4.777 -26.161 1.00 91.19 294 PRO A N 1
ATOM 2251 C CA . PRO A 1 294 ? 28.765 5.123 -25.203 1.00 91.19 294 PRO A CA 1
ATOM 2252 C C . PRO A 1 294 ? 27.486 5.519 -25.943 1.00 91.19 294 PRO A C 1
ATOM 2254 O O . PRO A 1 294 ? 27.530 6.218 -26.959 1.00 91.19 294 PRO A O 1
ATOM 2257 N N . LEU A 1 295 ? 26.343 5.088 -25.416 1.00 92.19 295 LEU A N 1
ATOM 2258 C CA . LEU A 1 295 ? 25.043 5.463 -25.964 1.00 92.19 295 LEU A CA 1
ATOM 2259 C C . LEU A 1 295 ? 24.704 6.898 -25.542 1.00 92.19 295 LEU A C 1
ATOM 2261 O O . LEU A 1 295 ? 25.009 7.323 -24.427 1.00 92.19 295 LEU A O 1
ATOM 2265 N N . ILE A 1 296 ? 24.111 7.668 -26.454 1.00 89.19 296 ILE A N 1
ATOM 2266 C CA . ILE A 1 296 ? 23.797 9.082 -26.217 1.00 89.19 296 ILE A CA 1
ATOM 2267 C C . ILE A 1 296 ? 22.441 9.164 -25.510 1.00 89.19 296 ILE A C 1
ATOM 2269 O O . ILE A 1 296 ? 21.460 8.722 -26.104 1.00 89.19 296 ILE A O 1
ATOM 2273 N N . PRO A 1 297 ? 22.349 9.754 -24.301 1.00 90.50 297 PRO A N 1
ATOM 2274 C CA . PRO A 1 297 ? 21.085 9.881 -23.585 1.00 90.50 297 PRO A CA 1
ATOM 2275 C C . PRO A 1 297 ? 20.002 10.547 -24.430 1.00 90.50 297 PRO A C 1
ATOM 2277 O O . PRO A 1 297 ? 20.241 11.571 -25.077 1.00 90.50 297 PRO A O 1
ATOM 2280 N N . ALA A 1 298 ? 18.800 9.985 -24.386 1.00 90.56 298 ALA A N 1
ATOM 2281 C CA . ALA A 1 298 ? 17.640 10.492 -25.105 1.00 90.56 298 ALA A CA 1
ATOM 2282 C C . ALA A 1 298 ? 16.410 10.499 -24.196 1.00 90.56 298 ALA A C 1
ATOM 2284 O O . ALA A 1 298 ? 16.324 9.736 -23.236 1.00 90.56 298 ALA A O 1
ATOM 2285 N N . GLN A 1 299 ? 15.450 11.370 -24.498 1.00 92.44 299 GLN A N 1
ATOM 2286 C CA . GLN A 1 299 ? 14.171 11.412 -23.796 1.00 92.44 299 GLN A CA 1
ATOM 2287 C C . GLN A 1 299 ? 13.034 11.088 -24.756 1.00 92.44 299 GLN A C 1
ATOM 2289 O O . GLN A 1 299 ? 13.005 11.568 -25.889 1.00 92.44 299 GLN A O 1
ATOM 2294 N N . SER A 1 300 ? 12.098 10.282 -24.275 1.00 91.62 300 SER A N 1
ATOM 2295 C CA . SER A 1 300 ? 10.887 9.858 -24.968 1.00 91.62 300 SER A CA 1
ATOM 2296 C C . SER A 1 300 ? 9.704 10.043 -24.024 1.00 91.62 300 SER A C 1
ATOM 2298 O O . SER A 1 300 ? 9.837 9.897 -22.810 1.00 91.62 300 SER A O 1
ATOM 2300 N N . ILE A 1 301 ? 8.551 10.413 -24.575 1.00 94.06 301 ILE A N 1
ATOM 2301 C CA . ILE A 1 301 ? 7.300 10.503 -23.822 1.00 94.06 301 ILE A CA 1
ATOM 2302 C C . ILE A 1 301 ? 6.280 9.647 -24.553 1.00 94.06 301 ILE A C 1
ATOM 2304 O O . ILE A 1 301 ? 5.957 9.924 -25.710 1.00 94.06 301 ILE A O 1
ATOM 2308 N N . GLN A 1 302 ? 5.759 8.638 -23.863 1.00 93.69 302 GLN A N 1
ATOM 2309 C CA . GLN A 1 302 ? 4.731 7.744 -24.381 1.00 93.69 302 GLN A CA 1
ATOM 2310 C C . GLN A 1 302 ? 3.425 8.026 -23.646 1.00 93.69 302 GLN A C 1
ATOM 2312 O O . GLN A 1 302 ? 3.366 7.942 -22.422 1.00 93.69 302 GLN A O 1
ATOM 2317 N N . ASN A 1 303 ? 2.379 8.386 -24.388 1.00 94.38 303 ASN A N 1
ATOM 2318 C CA . ASN A 1 303 ? 1.040 8.540 -23.823 1.00 94.38 303 ASN A CA 1
ATOM 2319 C C . ASN A 1 303 ? 0.256 7.263 -24.115 1.00 94.38 303 ASN A C 1
ATOM 2321 O O . ASN A 1 303 ? -0.038 6.964 -25.277 1.00 94.38 303 ASN A O 1
ATOM 2325 N N . VAL A 1 304 ? -0.065 6.514 -23.067 1.00 94.62 304 VAL A N 1
ATOM 2326 C CA . VAL A 1 304 ? -0.759 5.231 -23.157 1.00 94.62 304 VAL A CA 1
ATOM 2327 C C . VAL A 1 304 ? -2.114 5.324 -22.474 1.00 94.62 304 VAL A C 1
ATOM 2329 O O . VAL A 1 304 ? -2.272 5.972 -21.443 1.00 94.62 304 VAL A O 1
ATOM 2332 N N . ARG A 1 305 ? -3.109 4.668 -23.069 1.00 94.19 305 ARG A N 1
ATOM 2333 C CA . ARG A 1 305 ? -4.450 4.554 -22.502 1.00 94.19 305 ARG A CA 1
ATOM 2334 C C . ARG A 1 305 ? -4.761 3.080 -22.303 1.00 94.19 305 ARG A C 1
ATOM 2336 O O . ARG A 1 305 ? -5.007 2.358 -23.270 1.00 94.19 305 ARG A O 1
ATOM 2343 N N . LEU A 1 306 ? -4.692 2.637 -21.055 1.00 93.94 306 LEU A N 1
ATOM 2344 C CA . LEU A 1 306 ? -4.813 1.234 -20.672 1.00 93.94 306 LEU A CA 1
ATOM 2345 C C . LEU A 1 306 ? -6.156 1.018 -19.991 1.00 93.94 306 LEU A C 1
ATOM 2347 O O . LEU A 1 306 ? -6.518 1.758 -19.081 1.00 93.94 306 LEU A O 1
ATOM 2351 N N . LEU A 1 307 ? -6.911 0.015 -20.427 1.00 90.50 307 LEU A N 1
ATOM 2352 C CA . LEU A 1 307 ? -8.104 -0.380 -19.691 1.00 90.50 307 LEU A CA 1
ATOM 2353 C C . LEU A 1 307 ? -7.660 -0.905 -18.323 1.00 90.50 307 LEU A C 1
ATOM 2355 O O . LEU A 1 307 ? -6.695 -1.667 -18.270 1.00 90.50 307 LEU A O 1
ATOM 2359 N N . MET A 1 308 ? -8.351 -0.531 -17.241 1.00 86.81 308 MET A N 1
ATOM 2360 C CA . MET A 1 308 ? -8.022 -0.992 -15.886 1.00 86.81 308 MET A CA 1
ATOM 2361 C C . MET A 1 308 ? -8.443 -2.460 -15.691 1.00 86.81 308 MET A C 1
ATOM 2363 O O . MET A 1 308 ? -9.381 -2.787 -14.967 1.00 86.81 308 MET A O 1
ATOM 2367 N N . GLN A 1 309 ? -7.765 -3.350 -16.407 1.00 87.75 309 GLN A N 1
ATOM 2368 C CA . GLN A 1 309 ? -7.974 -4.785 -16.433 1.00 87.75 309 GLN A CA 1
ATOM 2369 C C . GLN A 1 309 ? -6.609 -5.474 -16.445 1.00 87.75 309 GLN A C 1
ATOM 2371 O O . GLN A 1 309 ? -5.747 -5.143 -17.260 1.00 87.75 309 GLN A O 1
ATOM 2376 N N . ASP A 1 310 ? -6.439 -6.456 -15.562 1.00 90.25 310 ASP A N 1
ATOM 2377 C CA . ASP A 1 310 ? -5.219 -7.257 -15.503 1.00 90.25 310 ASP A CA 1
ATOM 2378 C C . ASP A 1 310 ? -4.928 -7.948 -16.843 1.00 90.25 310 ASP A C 1
ATOM 2380 O O . ASP A 1 310 ? -5.825 -8.512 -17.481 1.00 90.25 310 ASP A O 1
ATOM 2384 N N . GLY A 1 311 ? -3.675 -7.868 -17.284 1.00 92.81 311 GLY A N 1
ATOM 2385 C CA . GLY A 1 311 ? -3.212 -8.388 -18.564 1.00 92.81 311 GLY A CA 1
ATOM 2386 C C . GLY A 1 311 ? -3.668 -7.584 -19.785 1.00 92.81 311 GLY A C 1
ATOM 2387 O O . GLY A 1 311 ? -3.548 -8.087 -20.904 1.00 92.81 311 GLY A O 1
ATOM 2388 N N . TYR A 1 312 ? -4.208 -6.368 -19.627 1.00 95.62 312 TYR A N 1
ATOM 2389 C CA . TYR A 1 312 ? -4.557 -5.532 -20.777 1.00 95.62 312 TYR A CA 1
ATOM 2390 C C . TYR A 1 312 ? -3.300 -5.114 -21.545 1.00 95.62 312 TYR A C 1
ATOM 2392 O O . TYR A 1 312 ? -2.363 -4.561 -20.971 1.00 95.62 312 TYR A O 1
ATOM 2400 N N . ILE A 1 313 ? -3.303 -5.351 -22.858 1.00 96.69 313 ILE A N 1
ATOM 2401 C CA . ILE A 1 313 ? -2.167 -5.075 -23.739 1.00 96.69 313 ILE A CA 1
ATOM 2402 C C . ILE A 1 313 ? -2.502 -3.899 -24.650 1.00 96.69 313 ILE A C 1
ATOM 2404 O O . ILE A 1 313 ? -3.472 -3.940 -25.410 1.00 96.69 313 ILE A O 1
ATOM 2408 N N . MET A 1 314 ? -1.636 -2.892 -24.646 1.00 96.12 314 MET A N 1
ATOM 2409 C CA . MET A 1 314 ? -1.597 -1.850 -25.665 1.00 96.12 314 MET A CA 1
ATOM 2410 C C . MET A 1 314 ? -0.335 -2.022 -26.499 1.00 96.12 314 MET A C 1
ATOM 2412 O O . MET A 1 314 ? 0.767 -2.100 -25.963 1.00 96.12 314 MET A O 1
ATOM 2416 N N . GLN A 1 315 ? -0.495 -2.069 -27.819 1.00 95.50 315 GLN A N 1
ATOM 2417 C CA . GLN A 1 315 ? 0.622 -2.165 -28.750 1.00 95.50 315 GLN A CA 1
ATOM 2418 C C . GLN A 1 315 ? 0.517 -1.071 -29.807 1.00 95.50 315 GLN A C 1
ATOM 2420 O O . GLN A 1 315 ? -0.544 -0.868 -30.402 1.00 95.50 315 GLN A O 1
ATOM 2425 N N . GLN A 1 316 ? 1.628 -0.392 -30.061 1.00 93.06 316 GLN A N 1
ATOM 2426 C CA . GLN A 1 316 ? 1.770 0.596 -31.121 1.00 93.06 316 GLN A CA 1
ATOM 2427 C C . GLN A 1 316 ? 2.961 0.229 -32.012 1.00 93.06 316 GLN A C 1
ATOM 2429 O O . GLN A 1 316 ? 3.969 -0.262 -31.506 1.00 93.06 316 GLN A O 1
ATOM 2434 N N . PRO A 1 317 ? 2.875 0.433 -33.335 1.00 90.69 317 PRO A N 1
ATOM 2435 C CA . PRO A 1 317 ? 4.041 0.290 -34.196 1.00 90.69 317 PRO A CA 1
ATOM 2436 C C . PRO A 1 317 ? 5.068 1.380 -33.876 1.00 90.69 317 PRO A C 1
ATOM 2438 O O . PRO A 1 317 ? 4.695 2.516 -33.567 1.00 90.69 317 PRO A O 1
ATOM 2441 N N . HIS A 1 318 ? 6.354 1.062 -34.007 1.00 84.44 318 HIS A N 1
ATOM 2442 C CA . HIS A 1 318 ? 7.380 2.097 -33.980 1.00 84.44 318 HIS A CA 1
ATOM 2443 C C . HIS A 1 318 ? 7.268 2.946 -35.255 1.00 84.44 318 HIS A C 1
ATOM 2445 O O . HIS A 1 318 ? 7.249 2.421 -36.363 1.00 84.44 318 HIS A O 1
ATOM 2451 N N . LEU A 1 319 ? 7.133 4.269 -35.127 1.00 76.12 319 LEU A N 1
ATOM 2452 C CA . LEU A 1 319 ? 6.811 5.122 -36.283 1.00 76.12 319 LEU A CA 1
ATOM 2453 C C . LEU A 1 319 ? 8.014 5.422 -37.190 1.00 76.12 319 LEU A C 1
ATOM 2455 O O . LEU A 1 319 ? 7.823 5.871 -38.318 1.00 76.12 319 LEU A O 1
ATOM 2459 N N . GLN A 1 320 ? 9.239 5.224 -36.697 1.00 76.94 320 GLN A N 1
ATOM 2460 C CA . GLN A 1 320 ? 10.472 5.587 -37.410 1.00 76.94 320 GLN A CA 1
ATOM 2461 C C . GLN A 1 320 ? 11.289 4.381 -37.884 1.00 76.94 320 GLN A C 1
ATOM 2463 O O . GLN A 1 320 ? 12.183 4.544 -38.709 1.00 76.94 320 GLN A O 1
ATOM 2468 N N . THR A 1 321 ? 11.002 3.191 -37.365 1.00 80.94 321 THR A N 1
ATOM 2469 C CA . THR A 1 321 ? 11.777 1.962 -37.590 1.00 80.94 321 THR A CA 1
ATOM 2470 C C . THR A 1 321 ? 10.809 0.791 -37.707 1.00 80.94 321 THR A C 1
ATOM 2472 O O . THR A 1 321 ? 9.611 0.955 -37.466 1.00 80.94 321 THR A O 1
ATOM 2475 N N . GLU A 1 322 ? 11.296 -0.391 -38.071 1.00 88.25 322 GLU A N 1
ATOM 2476 C CA . GLU A 1 322 ? 10.475 -1.592 -37.945 1.00 88.25 322 GLU A CA 1
ATOM 2477 C C . GLU A 1 322 ? 10.364 -1.982 -36.461 1.00 88.25 322 GLU A C 1
ATOM 2479 O O . GLU A 1 322 ? 11.247 -1.669 -35.662 1.00 88.25 322 GLU A O 1
ATOM 2484 N N . GLY A 1 323 ? 9.250 -2.604 -36.066 1.00 91.94 323 GLY A N 1
ATOM 2485 C CA . GLY A 1 323 ? 9.028 -3.063 -34.692 1.00 91.94 323 GLY A CA 1
ATOM 2486 C C . GLY A 1 323 ? 7.813 -2.444 -33.994 1.00 91.94 323 GLY A C 1
ATOM 2487 O O . GLY A 1 323 ? 6.872 -1.958 -34.632 1.00 91.94 323 GLY A O 1
ATOM 2488 N N . TYR A 1 324 ? 7.790 -2.530 -32.666 1.00 95.19 324 TYR A N 1
ATOM 2489 C CA . TYR A 1 324 ? 6.645 -2.175 -31.837 1.00 95.19 324 TYR A CA 1
ATOM 2490 C C . TYR A 1 324 ? 7.043 -1.692 -30.440 1.00 95.19 324 TYR A C 1
ATOM 2492 O O . TYR A 1 324 ? 8.045 -2.107 -29.864 1.00 95.19 324 TYR A O 1
ATOM 2500 N N . TYR A 1 325 ? 6.164 -0.883 -29.863 1.00 95.19 325 TYR A N 1
ATOM 2501 C CA . TYR A 1 325 ? 6.079 -0.649 -28.433 1.00 95.19 325 TYR A CA 1
ATOM 2502 C C . TYR A 1 325 ? 4.884 -1.419 -27.881 1.00 95.19 325 TYR A C 1
ATOM 2504 O O . TYR A 1 325 ? 3.763 -1.245 -28.370 1.00 95.19 325 TYR A O 1
ATOM 2512 N N . ARG A 1 326 ? 5.104 -2.288 -26.892 1.00 97.44 326 ARG A N 1
ATOM 2513 C CA . ARG A 1 326 ? 4.040 -3.006 -26.191 1.00 97.44 326 ARG A CA 1
ATOM 2514 C C . ARG A 1 326 ? 4.121 -2.737 -24.695 1.00 97.44 326 ARG A C 1
ATOM 2516 O O . ARG A 1 326 ? 5.176 -2.893 -24.085 1.00 97.44 326 ARG A O 1
ATOM 2523 N N . TRP A 1 327 ? 2.969 -2.399 -24.131 1.00 97.88 327 TRP A N 1
ATOM 2524 C CA . TRP A 1 327 ? 2.748 -2.245 -22.702 1.00 97.88 327 TRP A CA 1
ATOM 2525 C C . TRP A 1 327 ? 1.696 -3.239 -22.245 1.00 97.88 327 TRP A C 1
ATOM 2527 O O . TRP A 1 327 ? 0.635 -3.334 -22.868 1.00 97.88 327 TRP A O 1
ATOM 2537 N N . THR A 1 328 ? 1.971 -3.944 -21.153 1.00 97.31 328 THR A N 1
ATOM 2538 C CA . THR A 1 328 ? 0.984 -4.801 -20.486 1.00 97.31 328 THR A CA 1
ATOM 2539 C C . THR A 1 328 ? 0.716 -4.256 -19.095 1.00 97.31 328 THR A C 1
ATOM 2541 O O . THR A 1 328 ? 1.652 -4.072 -18.318 1.00 97.31 328 THR A O 1
ATOM 2544 N N . LEU A 1 329 ? -0.550 -3.983 -18.785 1.00 95.94 329 LEU A N 1
ATOM 2545 C CA . LEU A 1 329 ? -0.968 -3.617 -17.438 1.00 95.94 329 LEU A CA 1
ATOM 2546 C C . LEU A 1 329 ? -1.093 -4.878 -16.586 1.00 95.94 329 LEU A C 1
ATOM 2548 O O . LEU A 1 329 ? -1.846 -5.781 -16.942 1.00 95.94 329 LEU A O 1
ATOM 2552 N N . HIS A 1 330 ? -0.420 -4.898 -15.443 1.00 92.44 330 HIS A N 1
ATOM 2553 C CA . HIS A 1 330 ? -0.642 -5.880 -14.389 1.00 92.44 330 HIS A CA 1
ATOM 2554 C C . HIS A 1 330 ? -1.305 -5.195 -13.205 1.00 92.44 330 HIS A C 1
ATOM 2556 O O . HIS A 1 330 ? -0.806 -4.190 -12.693 1.00 92.44 330 HIS A O 1
ATOM 2562 N N . VAL A 1 331 ? -2.431 -5.741 -12.770 1.00 85.81 331 VAL A N 1
ATOM 2563 C CA . VAL A 1 331 ? -3.143 -5.293 -11.578 1.00 85.81 331 VAL A CA 1
ATOM 2564 C C . VAL A 1 331 ? -2.659 -6.157 -10.424 1.00 85.81 331 VAL A C 1
ATOM 2566 O O . VAL A 1 331 ? -3.047 -7.315 -10.295 1.00 85.81 331 VAL A O 1
ATOM 2569 N N . LEU A 1 332 ? -1.776 -5.600 -9.599 1.00 78.69 332 LEU A N 1
ATOM 2570 C CA . LEU A 1 332 ? -1.145 -6.352 -8.516 1.00 78.69 332 LEU A CA 1
ATOM 2571 C C . LEU A 1 332 ? -2.066 -6.444 -7.305 1.00 78.69 332 LEU A C 1
ATOM 2573 O O . LEU A 1 332 ? -2.166 -7.502 -6.690 1.00 78.69 332 LEU A O 1
ATOM 2577 N N . HIS A 1 333 ? -2.731 -5.335 -6.972 1.00 67.44 333 HIS A N 1
ATOM 2578 C CA . HIS A 1 333 ? -3.651 -5.281 -5.844 1.00 67.44 333 HIS A CA 1
ATOM 2579 C C . HIS A 1 333 ? -4.734 -4.221 -6.028 1.00 67.44 333 HIS A C 1
ATOM 2581 O O . HIS A 1 333 ? -4.426 -3.073 -6.350 1.00 67.44 333 HIS A O 1
ATOM 2587 N N . LEU A 1 334 ? -5.987 -4.603 -5.777 1.00 59.00 334 LEU A N 1
ATOM 2588 C CA . LEU A 1 334 ? -7.160 -3.726 -5.712 1.00 59.00 334 LEU A CA 1
ATOM 2589 C C . LEU A 1 334 ? -7.912 -4.064 -4.420 1.00 59.00 334 LEU A C 1
ATOM 2591 O O . LEU A 1 334 ? -8.221 -5.239 -4.205 1.00 59.00 334 LEU A O 1
ATOM 2595 N N . TRP A 1 335 ? -8.204 -3.061 -3.589 1.00 55.16 335 TRP A N 1
ATOM 2596 C CA . TRP A 1 335 ? -9.068 -3.216 -2.410 1.00 55.16 335 TRP A CA 1
ATOM 2597 C C . TRP A 1 335 ? -10.482 -2.718 -2.682 1.00 55.16 335 TRP A C 1
ATOM 2599 O O . TRP A 1 335 ? -10.620 -1.694 -3.392 1.00 55.16 335 TRP A O 1
#

pLDDT: mean 83.33, std 12.73, range [30.09, 97.88]

Foldseek 3Di:
DQDWDKDKDFAPFFDPDPQKFKWFPPDPLAIATAPPWDGDGRMIMHTDRDDGDMDIDRDDPVRLLVNLVVLLVVLVPDPQLVSVVVSLVRLQRSLVSCVVVVNNVSSVVSLVSSLVSLLVVLVLLLDCVNPPQDPPVLPPRNLVSLVVSLVVCVVSPPDCPDPSNVSSVVSNLVSQFVNAFKKKKWKWWWFWDDDDQKIKIKTKTDIWIWTFRPDDDDDDDFGKIWTKDKIKMWMWIGHNQKTKTKIAIKIWIKIWGWDAPPVRFIKTFIKIKIWTPPDMWMWIGHPVDIDIDRDDIDIDIDTDIFGPDAQTKDWDADPPGGIIIIIGMHGPDHD